Protein AF-A0A336N130-F1 (afdb_monomer_lite)

Foldseek 3Di:
DVPVLVVVLVVLLPDPAQEEAEAEQVLLVPPCPSCCSVLPDDRPNYHYHYDHDPVSVVPDPVVVSNCVSCVVPPDDDDDDDQDPVNLCCCLCPVQPCLNVVVQSVQQVVQQDDDADRDNLLSLLSSLCSVVVNRHDPDHHPLVSLVVLLVVLCVVPNPVLSLLLLLLQLLFPVAAAPVLSLVLCCVPCCVVQPNVCSNVVCVVSCVSCVSQWDDPGGTHGPDVSSSVSSCVVNVVSNVCSVVSQVVVCVVVVDDRPRPD

pLDDT: mean 75.52, std 12.28, range [40.94, 93.56]

InterPro domains:
  IPR052752 NACHT and WD repeat domain-containing protein [PTHR19871] (5-185)

Radius of gyration: 21.59 Å; chains: 1; bounding box: 53×37×59 Å

Secondary structure (DSSP, 8-state):
-HHHHHHHHHHHHH--S-EEEEETTGGGSTTSGGGHHHHH---TTEEEEE---HHHHTT-HHHHHHHHHHGGGT---------HHHHHHHHHHTTGGGGGGSHHHHHHHHH-S-S---HHHHHHHHHHHHTT----S--SHHHHHHHHHHHHHHHH-HHHHHHHHHHHHH-TT-B-HHHHHHHHHHHHHHHH-TTSHHHHHHHHHHHHGGGEEESSSEEES-HHHHHHHHHHHHHHHHHHTHHHHHHHHHHT-------

Sequence (259 aa):
MNSTISSFKDLLMSSKQPICILIDDFHLIYNGDDLLWFTSTFIPYIKYIITIPQTAEENSEILSKIHLTYYDKGFEMLKIECSEDQWSDIILHGVGDICSSGLTVNLLETLGSNTDRTLVKAKIIWWLAWLGVKELTQKTLQTLSFKVLEILENIFGRKMVSFIMSIIHASRSGLSESDIIQLLQYYFGEICGVSNTSSFWGFFSWLISPFLFNEQYINFMDSTIYMAIQEKYGTYVKDAHKQPNKFSNEKGYSLTIQV

Structure (mmCIF, N/CA/C/O backbone):
data_AF-A0A336N130-F1
#
_entry.id   AF-A0A336N130-F1
#
loop_
_atom_site.group_PDB
_atom_site.id
_atom_site.type_symbol
_atom_site.label_atom_id
_atom_site.label_alt_id
_atom_site.label_comp_id
_atom_site.label_asym_id
_atom_site.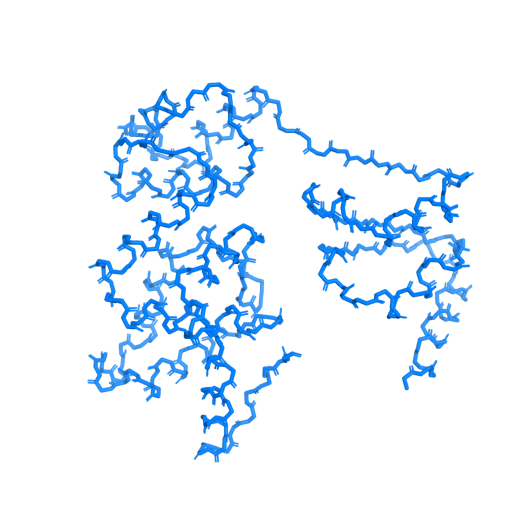label_entity_id
_atom_site.label_seq_id
_atom_site.pdbx_PDB_ins_code
_atom_site.Cartn_x
_atom_site.Cartn_y
_atom_site.Cartn_z
_atom_site.occupancy
_atom_site.B_iso_or_equiv
_atom_site.auth_seq_id
_atom_site.auth_comp_id
_atom_site.auth_asym_id
_atom_site.auth_atom_id
_atom_site.pdbx_PDB_model_num
ATOM 1 N N . MET A 1 1 ? -10.508 -4.000 -29.508 1.00 44.59 1 MET A N 1
ATOM 2 C CA . MET A 1 1 ? -9.273 -3.833 -28.710 1.00 44.59 1 MET A CA 1
ATOM 3 C C . MET A 1 1 ? -7.985 -3.986 -29.528 1.00 44.59 1 MET A C 1
ATOM 5 O O . MET A 1 1 ? -7.032 -3.290 -29.221 1.00 44.59 1 MET A O 1
ATOM 9 N N . ASN A 1 2 ? -7.955 -4.761 -30.622 1.00 47.25 2 ASN A N 1
ATOM 10 C CA . ASN A 1 2 ? -6.720 -4.993 -31.399 1.00 47.25 2 ASN A CA 1
ATOM 11 C C . ASN A 1 2 ? -6.145 -3.785 -32.172 1.00 47.25 2 ASN A C 1
ATOM 13 O O . ASN A 1 2 ? -4.948 -3.771 -32.429 1.00 47.25 2 ASN A O 1
ATOM 17 N N . SER A 1 3 ? -6.947 -2.778 -32.540 1.00 51.41 3 SER A N 1
ATOM 18 C CA . SER A 1 3 ? -6.455 -1.652 -33.357 1.00 51.41 3 SER A CA 1
ATOM 19 C C . SER A 1 3 ? -5.571 -0.674 -32.581 1.00 51.41 3 SER A C 1
ATOM 21 O O . SER A 1 3 ? -4.664 -0.081 -33.150 1.00 51.41 3 SER A O 1
ATOM 23 N N . THR A 1 4 ? -5.816 -0.492 -31.282 1.00 54.59 4 THR A N 1
ATOM 24 C CA . THR A 1 4 ? -5.088 0.493 -30.467 1.00 54.59 4 THR A CA 1
ATOM 25 C C . THR A 1 4 ? -3.692 -0.010 -30.093 1.00 54.59 4 THR A C 1
ATOM 27 O O . THR A 1 4 ? -2.730 0.753 -30.125 1.00 54.59 4 THR A O 1
ATOM 30 N N . ILE A 1 5 ? -3.568 -1.313 -29.810 1.00 58.78 5 ILE A N 1
ATOM 31 C CA . ILE A 1 5 ? -2.291 -1.972 -29.495 1.00 58.78 5 ILE A CA 1
ATOM 32 C C . ILE A 1 5 ? -1.364 -1.978 -30.720 1.00 58.78 5 ILE A C 1
ATOM 34 O O . ILE A 1 5 ? -0.173 -1.694 -30.582 1.00 58.78 5 ILE A O 1
ATOM 38 N N . SER A 1 6 ? -1.896 -2.225 -31.928 1.00 62.38 6 SER A N 1
ATOM 39 C CA . SER A 1 6 ? -1.101 -2.118 -33.160 1.00 62.38 6 SER A CA 1
ATOM 40 C C . SER A 1 6 ? -0.610 -0.688 -33.391 1.00 62.38 6 SER A C 1
ATOM 42 O O . SER A 1 6 ? 0.572 -0.490 -33.649 1.00 62.38 6 SER A O 1
ATOM 44 N N . SER A 1 7 ? -1.467 0.320 -33.185 1.00 69.50 7 SER A N 1
ATOM 45 C CA . SER A 1 7 ? -1.088 1.728 -33.368 1.00 69.50 7 SER A CA 1
ATOM 46 C C . SER A 1 7 ? 0.001 2.201 -32.400 1.00 69.50 7 SER A C 1
ATOM 48 O O . SER A 1 7 ? 0.869 2.974 -32.801 1.00 69.50 7 SER A O 1
ATOM 50 N N . PHE A 1 8 ? -0.008 1.742 -31.144 1.00 76.06 8 PHE A N 1
ATOM 51 C CA . PHE A 1 8 ? 1.040 2.093 -30.181 1.00 76.06 8 PHE A CA 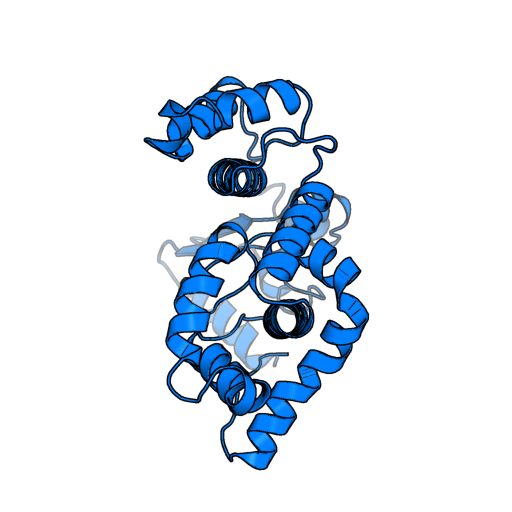1
ATOM 52 C C . PHE A 1 8 ? 2.382 1.443 -30.533 1.00 76.06 8 PHE A C 1
ATOM 54 O O . PHE A 1 8 ? 3.410 2.119 -30.546 1.00 76.06 8 PHE A O 1
ATOM 61 N N . LYS A 1 9 ? 2.373 0.153 -30.895 1.00 73.50 9 LYS A N 1
ATOM 62 C CA . LYS A 1 9 ? 3.576 -0.558 -31.347 1.00 73.50 9 LYS A CA 1
ATOM 63 C C . LYS A 1 9 ? 4.189 0.101 -32.582 1.00 73.50 9 LYS A C 1
ATOM 65 O O . LYS A 1 9 ? 5.399 0.306 -32.616 1.00 73.50 9 LYS A O 1
ATOM 70 N N . ASP A 1 10 ? 3.367 0.467 -33.562 1.00 77.81 10 ASP A N 1
ATOM 71 C CA . ASP A 1 10 ? 3.830 1.133 -34.783 1.00 77.81 10 ASP A CA 1
ATOM 72 C C . ASP A 1 10 ? 4.451 2.502 -34.477 1.00 77.81 10 ASP A C 1
ATOM 74 O O . ASP A 1 10 ? 5.492 2.855 -35.034 1.00 77.81 10 ASP A O 1
ATOM 78 N N . LEU A 1 11 ? 3.873 3.246 -33.528 1.00 81.19 11 LEU A N 1
ATOM 79 C CA . LEU A 1 11 ? 4.414 4.524 -33.070 1.00 81.19 11 LEU A CA 1
ATOM 80 C C . LEU A 1 11 ? 5.783 4.345 -32.402 1.00 81.19 11 LEU A C 1
ATOM 82 O O . LEU A 1 11 ? 6.732 5.042 -32.764 1.00 81.19 11 LEU A O 1
ATOM 86 N N . LEU A 1 12 ? 5.908 3.371 -31.497 1.00 81.56 12 LEU A N 1
ATOM 87 C CA . LEU A 1 12 ? 7.173 3.029 -30.847 1.00 81.56 12 LEU A CA 1
ATOM 88 C C . LEU A 1 12 ? 8.245 2.600 -31.860 1.00 81.56 12 LEU A C 1
ATOM 90 O O . LEU A 1 12 ? 9.372 3.081 -31.792 1.00 81.56 12 LEU A O 1
ATOM 94 N N . MET A 1 13 ? 7.886 1.760 -32.834 1.00 79.38 13 MET A N 1
ATOM 95 C CA . MET A 1 13 ? 8.786 1.305 -33.903 1.00 79.38 13 MET A CA 1
ATOM 96 C C . MET A 1 13 ? 9.199 2.431 -34.862 1.00 79.38 13 MET A C 1
ATOM 98 O O . MET A 1 13 ? 10.289 2.389 -35.431 1.00 79.38 13 MET A O 1
ATOM 102 N N . SER A 1 14 ? 8.337 3.432 -35.062 1.00 83.56 14 SER A N 1
ATOM 103 C CA . SER A 1 14 ? 8.634 4.607 -35.892 1.00 83.56 14 SER A CA 1
ATOM 104 C C . SER A 1 14 ? 9.510 5.645 -35.182 1.00 83.56 14 SER A C 1
ATOM 106 O O . SER A 1 14 ? 10.100 6.512 -35.838 1.00 83.56 14 SER A O 1
ATOM 108 N N . SER A 1 15 ? 9.609 5.561 -33.851 1.00 81.25 15 SER A N 1
ATOM 109 C CA . SER A 1 15 ? 10.423 6.472 -33.059 1.00 81.25 15 SER A CA 1
ATOM 110 C C . SER A 1 15 ? 11.908 6.260 -33.341 1.00 81.25 15 SER A C 1
ATOM 112 O O . SER A 1 15 ? 12.425 5.147 -33.335 1.00 81.25 15 SER A O 1
ATOM 114 N N . LYS A 1 16 ? 12.617 7.370 -33.551 1.00 82.75 16 LYS A N 1
ATOM 115 C CA . LYS A 1 16 ? 14.087 7.408 -33.635 1.00 82.75 16 LYS A CA 1
ATOM 116 C C . LYS A 1 16 ? 14.725 7.930 -32.348 1.00 82.75 16 LYS A C 1
ATOM 118 O O . LYS A 1 16 ? 15.930 8.170 -32.314 1.00 82.75 16 LYS A O 1
ATOM 123 N N . GLN A 1 17 ? 13.914 8.185 -31.325 1.00 87.06 17 GLN A N 1
ATOM 124 C CA . GLN A 1 17 ? 14.369 8.719 -30.050 1.00 87.06 17 GLN A CA 1
ATOM 125 C C . GLN A 1 17 ? 14.567 7.587 -29.038 1.00 87.06 17 GLN A C 1
ATOM 127 O O . GLN A 1 17 ? 13.782 6.639 -29.040 1.00 87.06 17 GLN A O 1
ATOM 132 N N . PRO A 1 18 ? 15.570 7.693 -28.150 1.00 87.62 18 PRO A N 1
ATOM 133 C CA . PRO A 1 18 ? 15.672 6.823 -26.989 1.00 87.62 18 PRO A CA 1
ATOM 134 C C . PRO A 1 18 ? 14.454 6.997 -26.073 1.00 87.62 18 PRO A C 1
ATOM 136 O O . PRO A 1 18 ? 14.189 8.105 -25.612 1.00 87.62 18 PRO A O 1
ATOM 139 N N . ILE A 1 19 ? 13.729 5.914 -25.796 1.00 87.69 19 ILE A N 1
ATOM 140 C CA . ILE A 1 19 ? 12.564 5.895 -24.900 1.00 87.69 19 ILE A CA 1
ATOM 141 C C . ILE A 1 19 ? 12.855 4.933 -23.745 1.00 87.69 19 ILE A C 1
ATOM 143 O O . ILE A 1 19 ? 13.356 3.830 -23.957 1.00 87.69 19 ILE A O 1
ATOM 147 N N . CYS A 1 20 ? 12.524 5.337 -22.520 1.00 87.81 20 CYS A N 1
ATOM 148 C CA . CYS A 1 20 ? 12.496 4.449 -21.361 1.00 87.81 20 CYS A CA 1
ATOM 149 C C . CYS A 1 20 ? 11.041 4.245 -20.935 1.00 87.81 20 CYS A C 1
ATOM 151 O O . CYS A 1 20 ? 10.328 5.225 -20.722 1.00 87.81 20 CYS A O 1
ATOM 153 N N . ILE A 1 21 ? 10.603 2.993 -20.833 1.00 84.75 21 ILE A N 1
ATOM 154 C CA . ILE A 1 21 ? 9.268 2.624 -20.361 1.00 84.75 21 ILE A CA 1
ATOM 155 C C . ILE A 1 21 ? 9.435 1.894 -19.032 1.00 84.75 21 ILE A C 1
ATOM 157 O O . ILE A 1 21 ? 10.042 0.824 -18.984 1.00 84.75 21 ILE A O 1
ATOM 161 N N . LEU A 1 22 ? 8.895 2.486 -17.970 1.00 85.25 22 LEU A N 1
ATOM 162 C CA . LEU A 1 22 ? 8.800 1.875 -16.650 1.00 85.25 22 LEU A CA 1
ATOM 163 C C . LEU A 1 22 ? 7.415 1.241 -16.501 1.00 85.25 22 LEU A C 1
ATOM 165 O O . LEU A 1 22 ? 6.408 1.923 -16.690 1.00 85.25 22 LEU A O 1
ATOM 169 N N . ILE A 1 23 ? 7.376 -0.045 -16.169 1.00 79.69 23 ILE A N 1
ATOM 170 C CA . ILE A 1 23 ? 6.153 -0.759 -15.807 1.00 79.69 23 ILE A CA 1
ATOM 171 C C . ILE A 1 23 ? 6.302 -1.203 -14.359 1.00 79.69 23 ILE A C 1
ATOM 173 O O . ILE A 1 23 ? 7.056 -2.132 -14.064 1.00 79.69 23 ILE A O 1
ATOM 177 N N . ASP A 1 24 ? 5.610 -0.497 -13.475 1.00 77.31 24 ASP A N 1
ATOM 178 C CA . ASP A 1 24 ? 5.600 -0.796 -12.049 1.00 77.31 24 ASP A CA 1
ATOM 179 C C . ASP A 1 24 ? 4.567 -1.892 -11.733 1.00 77.31 24 ASP A C 1
ATOM 181 O O . ASP A 1 24 ? 3.535 -1.980 -12.403 1.00 77.31 24 ASP A O 1
ATOM 185 N N . ASP A 1 25 ? 4.858 -2.751 -10.756 1.00 72.62 25 ASP A N 1
ATOM 186 C CA . ASP A 1 25 ? 4.003 -3.848 -10.288 1.00 72.62 25 ASP A CA 1
ATOM 187 C C . ASP A 1 25 ? 3.447 -4.748 -11.399 1.00 72.62 25 ASP A C 1
ATOM 189 O O . ASP A 1 25 ? 2.281 -5.145 -11.422 1.00 72.62 25 ASP A O 1
ATOM 193 N N . PHE A 1 26 ? 4.325 -5.170 -12.302 1.00 75.06 26 PHE A N 1
ATOM 194 C CA . PHE A 1 26 ? 3.964 -5.912 -13.509 1.00 75.06 26 PHE A CA 1
ATOM 195 C C . PHE A 1 26 ? 3.134 -7.182 -13.255 1.00 75.06 26 PHE A C 1
ATOM 197 O O . PHE A 1 26 ? 2.305 -7.567 -14.075 1.00 75.06 26 PHE A O 1
ATOM 204 N N . HIS A 1 27 ? 3.317 -7.821 -12.098 1.00 70.19 27 HIS A N 1
ATOM 205 C CA . HIS A 1 27 ? 2.543 -8.986 -11.668 1.00 70.19 27 HIS A CA 1
ATOM 206 C C . HIS A 1 27 ? 1.027 -8.742 -11.519 1.00 70.19 27 HIS A C 1
ATOM 208 O O . HIS A 1 27 ? 0.256 -9.699 -11.588 1.00 70.19 27 HIS A O 1
ATOM 214 N N . LEU A 1 28 ? 0.590 -7.493 -11.319 1.00 67.12 28 LEU A N 1
ATOM 215 C CA . LEU A 1 28 ? -0.828 -7.129 -11.218 1.00 67.12 28 LEU A CA 1
ATOM 216 C C . LEU A 1 28 ? -1.512 -7.042 -12.585 1.00 67.12 28 LEU A C 1
ATOM 218 O O . LEU A 1 28 ? -2.743 -7.017 -12.656 1.00 67.12 28 LEU A O 1
ATOM 222 N N . ILE A 1 29 ? -0.738 -7.023 -13.674 1.00 66.94 29 ILE A N 1
ATOM 223 C CA . ILE A 1 29 ? -1.259 -6.987 -15.039 1.00 66.94 29 ILE A CA 1
ATOM 224 C C . ILE A 1 29 ? -1.731 -8.402 -15.401 1.00 66.94 29 ILE A C 1
ATOM 226 O O . ILE A 1 29 ? -1.009 -9.230 -15.958 1.00 66.94 29 ILE A O 1
ATOM 230 N N . TYR A 1 30 ? -2.960 -8.695 -14.978 1.00 50.97 30 TYR A N 1
ATOM 231 C CA . TYR A 1 30 ? -3.598 -10.005 -15.047 1.00 50.97 30 TYR A CA 1
ATOM 232 C C . TYR A 1 30 ? -3.776 -10.489 -16.502 1.00 50.97 30 TYR A C 1
ATOM 234 O O . TYR A 1 30 ? -4.073 -9.707 -17.400 1.00 50.97 30 TYR A O 1
ATOM 242 N N . ASN A 1 31 ? -3.646 -11.802 -16.714 1.00 51.34 31 ASN A N 1
ATOM 243 C CA . ASN A 1 31 ? -3.857 -12.561 -17.962 1.00 51.34 31 ASN A CA 1
ATOM 244 C C . ASN A 1 31 ? -2.843 -12.443 -19.109 1.00 51.34 31 ASN A C 1
ATOM 246 O O . ASN A 1 31 ? -2.958 -13.225 -20.045 1.00 51.34 31 ASN A O 1
ATOM 250 N N . GLY A 1 32 ? -1.835 -11.568 -19.078 1.00 50.59 32 GLY A N 1
ATOM 251 C CA . GLY A 1 32 ? -0.762 -11.558 -20.093 1.00 50.59 32 GLY A CA 1
ATOM 252 C C . GLY A 1 32 ? -1.183 -11.219 -21.539 1.00 50.59 32 GLY A C 1
ATOM 253 O O . GLY A 1 32 ? -0.315 -10.884 -22.346 1.00 50.59 32 GLY A O 1
ATOM 254 N N . ASP A 1 33 ? -2.481 -11.227 -21.854 1.00 52.22 33 ASP A N 1
ATOM 255 C CA . ASP A 1 33 ? -3.048 -10.904 -23.166 1.00 52.22 33 ASP A CA 1
ATOM 256 C C . ASP A 1 33 ? -2.768 -9.443 -23.556 1.00 52.22 33 ASP A C 1
ATOM 258 O O . ASP A 1 33 ? -2.384 -9.164 -24.694 1.00 52.22 33 ASP A O 1
ATOM 262 N N . ASP A 1 34 ? -2.840 -8.516 -22.595 1.00 54.44 34 ASP A N 1
ATOM 263 C CA . ASP A 1 34 ? -2.605 -7.080 -22.817 1.00 54.44 34 ASP A CA 1
ATOM 264 C C . ASP A 1 34 ? -1.122 -6.717 -23.019 1.00 54.44 34 ASP A C 1
ATOM 266 O O . ASP A 1 34 ? -0.798 -5.604 -23.441 1.00 54.44 34 ASP A O 1
ATOM 270 N N . LEU A 1 35 ? -0.201 -7.656 -22.772 1.00 60.03 35 LEU A N 1
ATOM 271 C CA . LEU A 1 35 ? 1.251 -7.449 -22.852 1.00 60.03 35 LEU A CA 1
ATOM 272 C C . LEU A 1 35 ? 1.953 -8.407 -23.823 1.00 60.03 35 LEU A C 1
ATOM 274 O O . LEU A 1 35 ? 3.185 -8.462 -23.882 1.00 60.03 35 LEU A O 1
ATOM 278 N N . LEU A 1 36 ? 1.204 -9.119 -24.669 1.00 60.69 36 LEU A N 1
ATOM 279 C CA . LEU A 1 36 ? 1.794 -9.887 -25.771 1.00 60.69 36 LEU A CA 1
ATOM 280 C C . LEU A 1 36 ? 2.636 -8.997 -26.700 1.00 60.69 36 LEU A C 1
ATOM 282 O O . LEU A 1 36 ? 3.652 -9.431 -27.240 1.00 60.69 36 LEU A O 1
ATOM 286 N N . TRP A 1 37 ? 2.269 -7.722 -26.863 1.00 65.12 37 TRP A N 1
ATOM 287 C CA . TRP A 1 37 ? 3.065 -6.767 -27.641 1.00 65.12 37 TRP A CA 1
ATOM 288 C C . TRP A 1 37 ? 4.438 -6.494 -27.003 1.00 65.12 37 TRP A C 1
ATOM 290 O O . TRP A 1 37 ? 5.422 -6.363 -27.729 1.00 65.12 37 TRP A O 1
ATOM 300 N N . PHE A 1 38 ? 4.509 -6.478 -25.668 1.00 66.56 38 PHE A N 1
ATOM 301 C CA . PHE A 1 38 ? 5.726 -6.262 -24.886 1.00 66.56 38 PHE A CA 1
ATOM 302 C C . PHE A 1 38 ? 6.666 -7.473 -24.953 1.00 66.56 38 PHE A C 1
ATOM 304 O O . PHE A 1 38 ? 7.883 -7.331 -25.018 1.00 66.56 38 PHE A O 1
ATOM 311 N N . THR A 1 39 ? 6.105 -8.683 -24.983 1.00 61.22 39 THR A N 1
ATOM 312 C CA . THR A 1 39 ? 6.863 -9.948 -24.974 1.00 61.22 39 THR A CA 1
ATOM 313 C C . THR A 1 39 ? 7.213 -10.486 -26.365 1.00 61.22 39 THR A C 1
ATOM 315 O O . THR A 1 39 ? 7.933 -11.478 -26.460 1.00 61.22 39 THR A O 1
ATOM 318 N N . SER A 1 40 ? 6.736 -9.861 -27.449 1.00 62.66 40 SER A N 1
ATOM 319 C CA . SER A 1 40 ? 6.858 -10.414 -28.810 1.00 62.66 40 SER A CA 1
ATOM 320 C C . SER A 1 40 ? 7.937 -9.781 -29.685 1.00 62.66 40 SER A C 1
ATOM 322 O O . SER A 1 40 ? 8.307 -10.368 -30.704 1.00 62.66 40 SER A O 1
ATOM 324 N N . THR A 1 41 ? 8.437 -8.577 -29.389 1.00 64.94 41 THR A N 1
ATOM 325 C CA . THR A 1 41 ? 9.428 -7.925 -30.265 1.00 64.94 41 THR A CA 1
ATOM 326 C C . THR A 1 41 ? 10.290 -6.917 -29.512 1.00 64.94 41 THR A C 1
ATOM 328 O O . THR A 1 41 ? 9.781 -5.978 -28.914 1.00 64.94 41 THR A O 1
ATOM 331 N N . PHE A 1 42 ? 11.610 -7.068 -29.623 1.00 68.31 42 PHE A N 1
ATOM 332 C CA . PHE A 1 42 ? 12.562 -6.046 -29.191 1.00 68.31 42 PHE A CA 1
ATOM 333 C C . PHE A 1 42 ? 12.485 -4.832 -30.126 1.00 68.31 42 PHE A C 1
ATOM 335 O O . PHE A 1 42 ? 12.627 -4.992 -31.340 1.00 68.31 42 PHE A O 1
ATOM 342 N N . ILE A 1 43 ? 12.293 -3.637 -29.567 1.00 77.19 43 ILE A N 1
ATOM 343 C CA . ILE A 1 43 ? 12.215 -2.382 -30.324 1.00 77.19 43 ILE A CA 1
ATOM 344 C C . ILE A 1 43 ? 13.533 -1.616 -30.139 1.00 77.19 43 ILE A C 1
ATOM 346 O O . ILE A 1 43 ? 13.868 -1.267 -29.003 1.00 77.19 43 ILE A O 1
ATOM 350 N N . PRO A 1 44 ? 14.296 -1.345 -31.216 1.00 70.69 44 PRO A N 1
ATOM 351 C CA . PRO A 1 44 ? 15.502 -0.527 -31.131 1.00 70.69 44 PRO A CA 1
ATOM 352 C C . PRO A 1 44 ? 15.196 0.836 -30.497 1.00 70.69 44 PRO A C 1
ATOM 354 O O . PRO A 1 44 ? 14.156 1.421 -30.775 1.00 70.69 44 PRO A O 1
ATOM 357 N N . TYR A 1 45 ? 16.111 1.345 -29.667 1.00 79.12 45 TYR A N 1
ATOM 358 C CA . TYR A 1 45 ? 15.984 2.614 -28.927 1.00 79.12 45 TYR A CA 1
ATOM 359 C C . TYR A 1 45 ? 15.005 2.624 -27.746 1.00 79.12 45 TYR A C 1
ATOM 361 O O . TYR A 1 45 ? 14.909 3.647 -27.074 1.00 79.12 45 TYR A O 1
ATOM 369 N N . ILE A 1 46 ? 14.351 1.507 -27.419 1.00 84.00 46 ILE A N 1
ATOM 370 C CA . ILE A 1 46 ? 13.491 1.421 -26.233 1.00 84.00 46 ILE A CA 1
ATOM 371 C C . ILE A 1 46 ? 14.154 0.573 -25.154 1.00 84.00 46 ILE A C 1
ATOM 373 O O . ILE A 1 46 ? 14.600 -0.545 -25.408 1.00 84.00 46 ILE A O 1
ATOM 377 N N . LYS A 1 47 ? 14.205 1.111 -23.935 1.00 84.50 47 LYS A N 1
ATOM 378 C CA . LYS A 1 47 ? 14.566 0.377 -22.722 1.00 84.50 47 LYS A CA 1
ATOM 379 C C . LYS A 1 47 ? 13.323 0.162 -21.878 1.00 84.50 47 LYS A C 1
ATOM 381 O O . LYS A 1 47 ? 12.544 1.091 -21.681 1.00 84.50 47 LYS A O 1
ATOM 386 N N . TYR A 1 48 ? 13.171 -1.050 -21.367 1.00 80.88 48 TYR A N 1
ATOM 387 C CA . TYR A 1 48 ? 12.082 -1.410 -20.475 1.00 80.88 48 TYR A CA 1
ATOM 388 C C . TYR A 1 48 ? 12.641 -1.660 -19.081 1.00 80.88 48 TYR A C 1
ATOM 390 O O . TYR A 1 48 ? 13.611 -2.401 -18.933 1.00 80.88 48 TYR A O 1
ATOM 398 N N . ILE A 1 49 ? 12.032 -1.039 -18.077 1.00 85.19 49 ILE A N 1
ATOM 399 C CA . ILE A 1 49 ? 12.282 -1.320 -16.666 1.00 85.19 49 ILE A CA 1
ATOM 400 C C . ILE A 1 49 ? 10.980 -1.881 -16.115 1.00 85.19 49 ILE A C 1
ATOM 402 O O . ILE A 1 49 ? 9.928 -1.266 -16.268 1.00 85.19 49 ILE A O 1
ATOM 406 N N . ILE A 1 50 ? 11.052 -3.062 -15.517 1.00 81.50 50 ILE A N 1
ATOM 407 C CA . ILE A 1 50 ? 9.894 -3.750 -14.955 1.00 81.50 50 ILE A CA 1
ATOM 408 C C . ILE A 1 50 ? 10.161 -3.970 -13.475 1.00 81.50 50 ILE A C 1
ATOM 410 O O . ILE A 1 50 ? 11.247 -4.437 -13.124 1.00 81.50 50 ILE A O 1
ATOM 414 N N . THR A 1 51 ? 9.184 -3.681 -12.623 1.00 80.62 51 THR A N 1
ATOM 415 C CA . THR A 1 51 ? 9.240 -4.064 -11.211 1.00 80.62 51 THR A CA 1
ATOM 416 C C . THR A 1 51 ? 8.251 -5.196 -10.940 1.00 80.62 51 THR A C 1
ATOM 418 O O . THR A 1 51 ? 7.163 -5.284 -11.519 1.00 80.62 51 THR A O 1
ATOM 421 N N . ILE A 1 52 ? 8.670 -6.115 -10.079 1.00 76.19 52 ILE A N 1
ATOM 422 C CA . ILE A 1 52 ? 7.874 -7.241 -9.603 1.00 76.19 52 ILE A CA 1
ATOM 423 C C . ILE A 1 52 ? 8.209 -7.476 -8.130 1.00 76.19 52 ILE A C 1
ATOM 425 O O . ILE A 1 52 ? 9.373 -7.343 -7.741 1.00 76.19 52 ILE A O 1
ATOM 429 N N . PRO A 1 53 ? 7.234 -7.859 -7.296 1.00 71.81 53 PRO A N 1
ATOM 430 C CA . PRO A 1 53 ? 7.533 -8.352 -5.969 1.00 71.81 53 PRO A CA 1
ATOM 431 C C . PRO A 1 53 ? 8.145 -9.748 -6.071 1.00 71.81 53 PRO A C 1
ATOM 433 O O . PRO A 1 53 ? 7.744 -10.567 -6.901 1.00 71.81 53 PRO A O 1
ATOM 436 N N . GLN A 1 54 ? 9.077 -10.040 -5.166 1.00 69.19 54 GLN A N 1
ATOM 437 C CA . GLN A 1 54 ? 9.776 -11.326 -5.101 1.00 69.19 54 GLN A CA 1
ATOM 438 C C . GLN A 1 54 ? 8.806 -12.520 -4.999 1.00 69.19 54 GLN A C 1
ATOM 440 O O . GLN A 1 54 ? 9.036 -13.568 -5.586 1.00 69.19 54 GLN A O 1
ATOM 445 N N . THR A 1 55 ? 7.670 -12.351 -4.318 1.00 65.50 55 THR A N 1
ATOM 446 C CA . THR A 1 55 ? 6.631 -13.387 -4.178 1.00 65.50 55 THR A CA 1
ATOM 447 C C . THR A 1 55 ? 5.906 -13.720 -5.486 1.00 65.50 55 THR A C 1
ATOM 449 O O . THR A 1 55 ? 5.388 -14.827 -5.642 1.00 65.50 55 THR A O 1
ATOM 452 N N . ALA A 1 56 ? 5.856 -12.781 -6.434 1.00 64.19 56 ALA A N 1
ATOM 453 C CA . ALA A 1 56 ? 5.270 -13.004 -7.753 1.00 64.19 56 ALA A CA 1
ATOM 454 C C . ALA A 1 56 ? 6.275 -13.586 -8.755 1.00 64.19 56 ALA A C 1
ATOM 456 O O . ALA A 1 56 ? 5.858 -14.146 -9.769 1.00 64.19 56 ALA A O 1
ATOM 457 N N . GLU A 1 57 ? 7.577 -13.481 -8.474 1.00 64.19 57 GLU A N 1
ATOM 458 C CA . GLU A 1 57 ? 8.634 -14.065 -9.300 1.00 64.19 57 GLU A CA 1
ATOM 459 C C . GLU A 1 57 ? 8.476 -15.586 -9.411 1.00 64.19 57 GLU A C 1
ATOM 461 O O . GLU A 1 57 ? 8.473 -16.139 -10.509 1.00 64.19 57 GLU A O 1
ATOM 466 N N . GLU A 1 58 ? 8.236 -16.244 -8.275 1.00 59.72 58 GLU A N 1
ATOM 467 C CA . GLU A 1 58 ? 8.154 -17.705 -8.162 1.00 59.72 58 GLU A CA 1
ATOM 468 C C . GLU A 1 58 ? 6.952 -18.321 -8.902 1.00 59.72 58 GLU A C 1
ATOM 470 O O . GLU A 1 58 ? 6.960 -19.514 -9.198 1.00 59.72 58 GLU A O 1
ATOM 475 N N . ASN A 1 59 ? 5.931 -17.521 -9.234 1.00 56.88 59 ASN A N 1
ATOM 476 C CA . ASN A 1 59 ? 4.653 -18.004 -9.772 1.00 56.88 59 ASN A CA 1
ATOM 477 C C . ASN A 1 59 ? 4.273 -17.418 -11.145 1.00 56.88 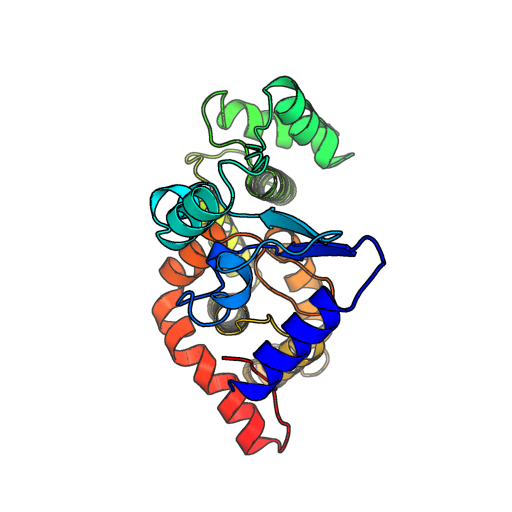59 ASN A C 1
ATOM 479 O O . ASN A 1 59 ? 3.169 -17.673 -11.632 1.00 56.88 59 ASN A O 1
ATOM 483 N N . SER A 1 60 ? 5.139 -16.627 -11.789 1.00 64.75 60 SER A N 1
ATOM 484 C CA . SER A 1 60 ? 4.772 -15.908 -13.017 1.00 64.75 60 SER A CA 1
ATOM 485 C C . SER A 1 60 ? 5.278 -16.585 -14.294 1.00 64.75 60 SER A C 1
ATOM 487 O O . SER A 1 60 ? 6.435 -16.446 -14.693 1.00 64.75 60 SER A O 1
ATOM 489 N N . GLU A 1 61 ? 4.359 -17.223 -15.025 1.00 68.25 61 GLU A N 1
ATOM 490 C CA . GLU A 1 61 ? 4.594 -17.715 -16.394 1.00 68.25 61 GLU A CA 1
ATOM 491 C C . GLU A 1 61 ? 5.023 -16.579 -17.350 1.00 68.25 61 GLU A C 1
ATOM 493 O O . GLU A 1 61 ? 5.767 -16.790 -18.311 1.00 68.25 61 GLU A O 1
ATOM 498 N N . ILE A 1 62 ? 4.583 -15.346 -17.078 1.00 65.69 62 ILE A N 1
ATOM 499 C CA . ILE A 1 62 ? 4.893 -14.172 -17.898 1.00 65.69 62 ILE A CA 1
ATOM 500 C C . ILE A 1 62 ? 6.361 -13.764 -17.730 1.00 65.69 62 ILE A C 1
ATOM 502 O O . ILE A 1 62 ? 7.002 -13.403 -18.715 1.00 65.69 62 ILE A O 1
ATOM 506 N N . LEU A 1 63 ? 6.930 -13.883 -16.526 1.00 70.62 63 LEU A N 1
ATOM 507 C CA . LEU A 1 63 ? 8.357 -13.626 -16.314 1.00 70.62 63 LEU A CA 1
ATOM 508 C C . LEU A 1 63 ? 9.228 -14.647 -17.028 1.00 70.62 63 LEU A C 1
ATOM 510 O O . LEU A 1 63 ? 10.213 -14.262 -17.654 1.00 70.62 63 LEU A O 1
ATOM 514 N N . SER A 1 64 ? 8.829 -15.921 -17.025 1.00 71.94 64 SER A N 1
ATOM 515 C CA . SER A 1 64 ? 9.507 -16.938 -17.833 1.00 71.94 64 SER A CA 1
ATOM 516 C C . SER A 1 64 ? 9.470 -16.582 -19.324 1.00 71.94 64 SER A C 1
ATOM 518 O O . SER A 1 64 ? 10.488 -16.700 -20.003 1.00 71.94 64 SER A O 1
ATOM 520 N N . LYS A 1 65 ? 8.337 -16.078 -19.838 1.00 70.44 65 LYS A N 1
ATOM 521 C CA . LYS A 1 65 ? 8.218 -15.609 -21.232 1.00 70.44 65 LYS A CA 1
ATOM 522 C C . LYS A 1 65 ? 9.088 -14.383 -21.520 1.00 70.44 65 LYS A C 1
ATOM 524 O O . LYS A 1 65 ? 9.762 -14.364 -22.544 1.00 70.44 65 LYS A O 1
ATOM 529 N N . ILE A 1 66 ? 9.119 -13.386 -20.633 1.00 71.56 66 ILE A N 1
ATOM 530 C CA . ILE A 1 66 ? 9.996 -12.208 -20.771 1.00 71.56 66 ILE A CA 1
ATOM 531 C C . ILE A 1 66 ? 11.456 -12.644 -20.795 1.00 71.56 66 ILE A C 1
ATOM 533 O O . ILE A 1 66 ? 12.196 -12.256 -21.697 1.00 71.56 66 ILE A O 1
ATOM 537 N N . HIS A 1 67 ? 11.851 -13.480 -19.836 1.00 72.69 67 HIS A N 1
ATOM 538 C CA . HIS A 1 67 ? 13.201 -14.003 -19.755 1.00 72.69 67 HIS A CA 1
ATOM 539 C C . HIS A 1 67 ? 13.564 -14.715 -21.061 1.00 72.69 67 HIS A C 1
ATOM 541 O O . HIS A 1 67 ? 14.531 -14.328 -21.699 1.00 72.69 67 HIS A O 1
ATOM 547 N N . LEU A 1 68 ? 12.744 -15.653 -21.547 1.00 71.12 68 LEU A N 1
ATOM 548 C CA . LEU A 1 68 ? 12.982 -16.342 -22.824 1.00 71.12 68 LEU A CA 1
ATOM 549 C C . LEU A 1 68 ? 13.095 -15.391 -24.029 1.00 71.12 68 LEU A C 1
ATOM 551 O O . LEU A 1 68 ? 13.945 -15.604 -24.890 1.00 71.12 68 LEU A O 1
ATOM 555 N N . THR A 1 69 ? 12.278 -14.338 -24.103 1.00 68.12 69 THR A N 1
ATOM 556 C CA . THR A 1 69 ? 12.321 -13.374 -25.217 1.00 68.12 69 THR A CA 1
ATOM 557 C C . THR A 1 69 ? 13.574 -12.488 -25.191 1.00 68.12 69 THR A C 1
ATOM 559 O O . THR A 1 69 ? 14.084 -12.108 -26.253 1.00 68.12 69 THR A O 1
ATOM 562 N N . TYR A 1 70 ? 14.052 -12.115 -24.001 1.00 66.94 70 TYR A N 1
ATOM 563 C CA . TYR A 1 70 ? 15.071 -11.075 -23.826 1.00 66.94 70 TYR A CA 1
ATOM 564 C C . TYR A 1 70 ? 16.420 -11.580 -23.282 1.00 66.94 70 TYR A C 1
ATOM 566 O O . TYR A 1 70 ? 17.363 -10.790 -23.240 1.00 66.94 70 TYR A O 1
ATOM 574 N N . TYR A 1 71 ? 16.550 -12.868 -22.937 1.00 65.94 71 TYR A N 1
ATOM 575 C CA . TYR A 1 71 ? 17.752 -13.470 -22.334 1.00 65.94 71 TYR A CA 1
ATOM 576 C C . TYR A 1 71 ? 19.034 -13.149 -23.112 1.00 65.94 71 TYR A C 1
ATOM 578 O O . TYR A 1 71 ? 19.959 -12.547 -22.574 1.00 65.94 71 TYR A O 1
ATOM 586 N N . ASP A 1 72 ? 19.045 -13.426 -24.418 1.00 63.00 72 ASP A N 1
ATOM 587 C CA . ASP A 1 72 ? 20.218 -13.211 -25.279 1.00 63.00 72 ASP A CA 1
ATOM 588 C C . ASP A 1 72 ? 20.444 -11.733 -25.663 1.00 63.00 72 ASP A C 1
ATOM 590 O O . ASP A 1 72 ? 21.353 -11.411 -26.429 1.00 63.00 72 ASP A O 1
ATOM 594 N N . LYS A 1 73 ? 19.605 -10.808 -25.172 1.00 66.19 73 LYS A N 1
ATOM 595 C CA . LYS A 1 73 ? 19.601 -9.382 -25.553 1.00 66.19 73 LYS A CA 1
ATOM 596 C C . LYS A 1 73 ? 20.016 -8.442 -24.420 1.00 66.19 73 LYS A C 1
ATOM 598 O O . LYS A 1 73 ? 19.803 -7.236 -24.534 1.00 66.19 73 LYS A O 1
ATOM 603 N N . GLY A 1 74 ? 20.620 -8.979 -23.359 1.00 66.00 74 GLY A N 1
ATOM 604 C CA . GLY A 1 74 ? 21.086 -8.194 -22.213 1.00 66.00 74 GLY A CA 1
ATOM 605 C C . GLY A 1 74 ? 19.983 -7.886 -21.202 1.00 66.00 74 GLY A C 1
ATOM 606 O O . GLY A 1 74 ? 19.944 -6.789 -20.653 1.00 66.00 74 GLY A O 1
ATOM 607 N N . PHE A 1 75 ? 19.061 -8.828 -20.985 1.00 71.56 75 PHE A N 1
ATOM 608 C CA . PHE A 1 75 ? 18.133 -8.753 -19.861 1.00 71.56 75 PHE A CA 1
ATOM 609 C C . PHE A 1 75 ? 18.910 -8.889 -18.546 1.00 71.56 75 PHE A C 1
ATOM 611 O O . PHE A 1 75 ? 19.504 -9.931 -18.276 1.00 71.56 75 PHE A O 1
ATOM 618 N N . GLU A 1 76 ? 18.897 -7.837 -17.732 1.00 74.25 76 GLU A N 1
ATOM 619 C CA . GLU A 1 76 ? 19.500 -7.834 -16.401 1.00 74.25 76 GLU A CA 1
ATOM 620 C C . GLU A 1 76 ? 18.396 -7.839 -15.348 1.00 74.25 76 GLU A C 1
ATOM 622 O O . GLU A 1 76 ? 17.575 -6.923 -15.275 1.00 74.25 76 GLU A O 1
ATOM 627 N N . MET A 1 77 ? 18.381 -8.882 -14.523 1.00 74.19 77 MET A N 1
ATOM 628 C CA . MET A 1 77 ? 17.524 -8.939 -13.349 1.00 74.19 77 MET A CA 1
ATOM 629 C C . MET A 1 77 ? 18.289 -8.370 -12.158 1.00 74.19 77 MET A C 1
ATOM 631 O O . MET A 1 77 ? 19.322 -8.905 -11.756 1.00 74.19 77 MET A O 1
ATOM 635 N N . LEU A 1 78 ? 17.770 -7.286 -11.587 1.00 75.69 78 LEU A N 1
ATOM 636 C CA . LEU A 1 78 ? 18.314 -6.682 -10.378 1.00 75.69 78 LEU A CA 1
ATOM 637 C C . LEU A 1 78 ? 17.426 -7.052 -9.198 1.00 75.69 78 LEU A C 1
ATOM 639 O O . LEU A 1 78 ? 16.310 -6.552 -9.065 1.00 75.69 78 LEU A O 1
ATOM 643 N N . LYS A 1 79 ? 17.942 -7.914 -8.322 1.00 73.50 79 LYS A N 1
ATOM 644 C CA . LYS A 1 79 ? 17.307 -8.170 -7.036 1.00 73.50 79 LYS A CA 1
ATOM 645 C C . LYS A 1 79 ? 17.696 -7.055 -6.071 1.00 73.50 79 LYS A C 1
ATOM 647 O O . LYS A 1 79 ? 18.868 -6.897 -5.736 1.00 73.50 79 LYS A O 1
ATOM 652 N N . ILE A 1 80 ? 16.716 -6.262 -5.651 1.00 73.50 80 ILE A N 1
ATOM 653 C CA . ILE A 1 80 ? 16.932 -5.199 -4.670 1.00 73.50 80 ILE A CA 1
ATOM 654 C C . ILE A 1 80 ? 16.882 -5.834 -3.280 1.00 73.50 80 ILE A C 1
ATOM 656 O O . ILE A 1 80 ? 15.808 -6.096 -2.745 1.00 73.50 80 ILE A O 1
ATOM 660 N N . GLU A 1 81 ? 18.053 -6.099 -2.705 1.00 73.50 81 GLU A N 1
ATOM 661 C CA . GLU A 1 81 ? 18.191 -6.558 -1.321 1.00 73.50 81 GLU A CA 1
ATOM 662 C C . GLU A 1 81 ? 18.681 -5.416 -0.427 1.00 73.50 81 GLU A C 1
ATOM 664 O O . GLU A 1 81 ? 19.528 -4.614 -0.818 1.00 73.50 81 GLU A O 1
ATOM 669 N N . CYS A 1 82 ? 18.144 -5.346 0.790 1.00 74.19 82 CYS A N 1
ATOM 670 C CA . CYS A 1 82 ? 18.567 -4.381 1.797 1.00 74.19 82 CYS A CA 1
ATOM 671 C C . CYS A 1 82 ? 19.640 -5.016 2.696 1.00 74.19 82 CYS A C 1
ATOM 673 O O . CYS A 1 82 ? 19.358 -5.987 3.411 1.00 74.19 82 CYS A O 1
ATOM 675 N N . SER A 1 83 ? 20.870 -4.487 2.654 1.00 79.69 83 SER A N 1
ATOM 676 C CA . SER A 1 83 ? 21.968 -4.978 3.500 1.00 79.69 83 SER A CA 1
ATOM 677 C C . SER A 1 83 ? 21.690 -4.747 4.993 1.00 79.69 83 SER A C 1
ATOM 679 O O . SER A 1 83 ? 20.795 -3.987 5.353 1.00 79.69 83 SER A O 1
ATOM 681 N N . GLU A 1 84 ? 22.444 -5.398 5.888 1.00 78.31 84 GLU A N 1
ATOM 682 C CA . GLU A 1 84 ? 22.314 -5.157 7.339 1.00 78.31 84 GLU A CA 1
ATOM 683 C C . GLU A 1 84 ? 22.573 -3.705 7.716 1.00 78.31 84 GLU A C 1
ATOM 685 O O . GLU A 1 84 ? 21.808 -3.132 8.493 1.00 78.31 84 GLU A O 1
ATOM 690 N N . ASP A 1 85 ? 23.600 -3.107 7.120 1.00 80.44 85 ASP A N 1
ATOM 691 C CA . ASP A 1 85 ? 23.967 -1.718 7.372 1.00 80.44 85 ASP A CA 1
ATOM 692 C C . ASP A 1 85 ? 22.888 -0.773 6.839 1.00 80.44 85 ASP A C 1
ATOM 694 O O . ASP A 1 85 ? 22.393 0.072 7.578 1.00 80.44 85 ASP A O 1
ATOM 698 N N . GLN A 1 86 ? 22.424 -0.983 5.600 1.00 81.62 86 GLN A N 1
ATOM 699 C CA . GLN A 1 86 ? 21.336 -0.1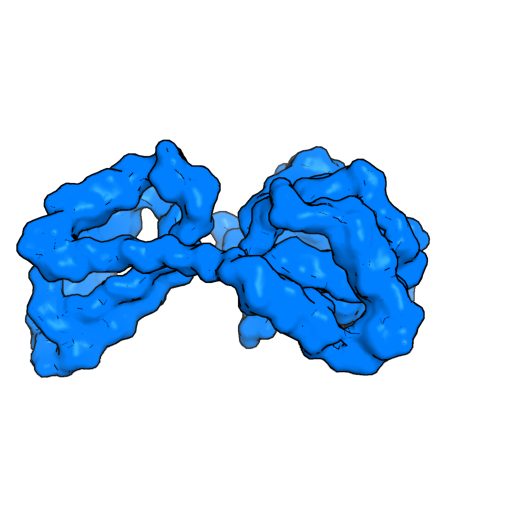90 5.019 1.00 81.62 86 GLN A CA 1
ATOM 700 C C . GLN A 1 86 ? 20.047 -0.326 5.828 1.00 81.62 86 GLN A C 1
ATOM 702 O O . GLN A 1 86 ? 19.351 0.659 6.048 1.00 81.62 86 GLN A O 1
ATOM 707 N N . TRP A 1 87 ? 19.722 -1.535 6.282 1.00 79.25 87 TRP A N 1
ATOM 708 C CA . TRP A 1 87 ? 18.542 -1.788 7.099 1.00 79.25 87 TRP A CA 1
ATOM 709 C C . TRP A 1 87 ? 18.639 -1.093 8.455 1.00 79.25 87 TRP A C 1
ATOM 711 O O . TRP A 1 87 ? 17.684 -0.449 8.886 1.00 79.25 87 TRP A O 1
ATOM 721 N N . SER A 1 88 ? 19.795 -1.189 9.108 1.00 76.31 88 SER A N 1
ATOM 722 C CA . SER A 1 88 ? 20.059 -0.511 10.377 1.00 76.31 88 SER A CA 1
ATOM 723 C C . SER A 1 88 ? 19.961 1.002 10.209 1.00 76.31 88 SER A C 1
ATOM 725 O O . SER A 1 88 ? 19.271 1.656 10.988 1.00 76.31 88 SER A O 1
ATOM 727 N N . ASP A 1 89 ? 20.550 1.545 9.144 1.00 78.38 89 ASP A N 1
ATOM 728 C CA . ASP A 1 89 ? 20.490 2.968 8.817 1.00 78.38 89 ASP A CA 1
ATOM 729 C C . ASP A 1 89 ? 19.060 3.433 8.560 1.00 78.38 89 ASP A C 1
ATOM 731 O O . ASP A 1 89 ? 18.636 4.440 9.131 1.00 78.38 89 ASP A O 1
ATOM 735 N N . ILE A 1 90 ? 18.308 2.681 7.749 1.00 79.50 90 ILE A N 1
ATOM 736 C CA . ILE A 1 90 ? 16.896 2.932 7.473 1.00 79.50 90 ILE A CA 1
ATOM 737 C C . ILE A 1 90 ? 16.148 3.000 8.797 1.00 79.50 90 ILE A C 1
ATOM 739 O O . ILE A 1 90 ? 15.527 4.022 9.075 1.00 79.50 90 ILE A O 1
ATOM 743 N N . ILE A 1 91 ? 16.225 1.973 9.648 1.00 74.12 91 ILE A N 1
ATOM 744 C CA . ILE A 1 91 ? 15.399 1.949 10.856 1.00 74.12 91 ILE A CA 1
ATOM 745 C C . ILE A 1 91 ? 15.807 3.024 11.870 1.00 74.12 91 ILE A C 1
ATOM 747 O O . ILE A 1 91 ? 14.922 3.638 12.469 1.00 74.12 91 ILE A O 1
ATOM 751 N N . LEU A 1 92 ? 17.106 3.268 12.054 1.00 71.50 92 LEU A N 1
ATOM 752 C CA . LEU A 1 92 ? 17.610 4.234 13.034 1.00 71.50 92 LEU A CA 1
ATOM 753 C C . LEU A 1 92 ? 17.346 5.686 12.623 1.00 71.50 92 LEU A C 1
ATOM 755 O O . LEU A 1 92 ? 17.069 6.513 13.490 1.00 71.50 92 LEU A O 1
ATOM 759 N N . HIS A 1 93 ? 17.382 5.999 11.327 1.00 71.69 93 HIS A N 1
ATOM 760 C CA . HIS A 1 93 ? 17.289 7.382 10.845 1.00 71.69 93 HIS A CA 1
ATOM 761 C C . HIS A 1 93 ? 15.972 7.704 10.129 1.00 71.69 93 HIS A C 1
ATOM 763 O O . HIS A 1 93 ? 15.655 8.875 9.927 1.00 71.69 93 HIS A O 1
ATOM 769 N N . GLY A 1 94 ? 15.173 6.698 9.775 1.00 64.75 94 GLY A N 1
ATOM 770 C CA . GLY A 1 94 ? 13.979 6.865 8.947 1.00 64.75 94 GLY A CA 1
ATOM 771 C C . GLY A 1 94 ? 12.821 7.629 9.594 1.00 64.75 94 GLY A C 1
ATOM 772 O O . GLY A 1 94 ? 11.907 8.041 8.885 1.00 64.75 94 GLY A O 1
ATOM 773 N N . VAL A 1 95 ? 12.851 7.855 10.913 1.00 62.94 95 VAL A N 1
ATOM 774 C CA . VAL A 1 95 ? 11.746 8.487 11.671 1.00 62.94 95 VAL A CA 1
ATOM 775 C C . VAL A 1 95 ? 12.121 9.820 12.322 1.00 62.94 95 VAL A C 1
ATOM 777 O O . VAL A 1 95 ? 11.319 10.385 13.068 1.00 62.94 95 VAL A O 1
ATOM 780 N N . GLY A 1 96 ? 13.333 10.331 12.084 1.00 62.12 96 GLY A N 1
ATOM 781 C CA . GLY A 1 96 ? 13.821 11.535 12.763 1.00 62.12 96 GLY A CA 1
ATOM 782 C C . GLY A 1 96 ? 13.732 11.416 14.294 1.00 62.12 96 GLY A C 1
ATOM 783 O O . GLY A 1 96 ? 14.123 10.399 14.871 1.00 62.12 96 GLY A O 1
ATOM 784 N N . ASP A 1 97 ? 13.174 12.434 14.955 1.00 56.69 97 ASP A N 1
ATOM 785 C CA . ASP A 1 97 ? 13.133 12.567 16.422 1.00 56.69 97 ASP A CA 1
ATOM 786 C C . ASP A 1 97 ? 12.420 11.419 17.165 1.00 56.69 97 ASP A C 1
ATOM 788 O O . ASP A 1 97 ? 12.646 11.234 18.359 1.00 56.69 97 ASP A O 1
ATOM 792 N N . ILE A 1 98 ? 11.603 10.586 16.512 1.00 53.28 98 ILE A N 1
ATOM 793 C CA . ILE A 1 98 ? 10.938 9.449 17.183 1.00 53.28 98 ILE A CA 1
ATOM 794 C C . ILE A 1 98 ? 11.957 8.385 17.621 1.00 53.28 98 ILE A C 1
ATOM 796 O O . ILE A 1 98 ? 11.798 7.782 18.686 1.00 53.28 98 ILE A O 1
ATOM 800 N N . CYS A 1 99 ? 13.062 8.224 16.887 1.00 50.09 99 CYS A N 1
ATOM 801 C CA . CYS A 1 99 ? 14.164 7.349 17.292 1.00 50.09 99 CYS A CA 1
ATOM 802 C C . CYS A 1 99 ? 14.897 7.858 18.545 1.00 50.09 99 CYS A C 1
ATOM 804 O O . CYS A 1 99 ? 15.425 7.049 19.307 1.00 50.09 99 CYS A O 1
ATOM 806 N N . SER A 1 100 ? 14.848 9.167 18.830 1.00 51.06 100 SER A N 1
ATOM 807 C CA . SER A 1 100 ? 15.439 9.746 20.048 1.00 51.06 100 SER A CA 1
ATOM 808 C C . SER A 1 100 ? 14.691 9.362 21.336 1.00 51.06 100 SER A C 1
ATOM 810 O O . SER A 1 100 ? 15.239 9.487 22.428 1.00 51.06 100 SER A O 1
ATOM 812 N N . SER A 1 101 ? 13.465 8.830 21.221 1.00 56.44 101 SER A N 1
ATOM 813 C CA . SER A 1 101 ? 12.656 8.376 22.362 1.00 56.44 101 SER A CA 1
ATOM 814 C C . SER A 1 101 ? 13.000 6.964 22.868 1.00 56.44 101 SER A C 1
ATOM 816 O O . SER A 1 101 ? 12.423 6.514 23.858 1.00 56.44 101 SER A O 1
ATOM 818 N N . GLY A 1 102 ? 13.896 6.232 22.190 1.00 61.16 102 GLY A N 1
ATOM 819 C CA . GLY A 1 102 ? 14.283 4.855 22.541 1.00 61.16 102 GLY A CA 1
ATOM 820 C C . GLY A 1 102 ? 13.227 3.777 22.241 1.00 61.16 102 GLY A C 1
ATOM 821 O O . GLY A 1 102 ? 13.539 2.590 22.270 1.00 61.16 102 GLY A O 1
ATOM 822 N N . LEU A 1 103 ? 11.992 4.155 21.889 1.00 62.44 103 LEU A N 1
ATOM 823 C CA . LEU A 1 103 ? 10.906 3.210 21.584 1.00 62.44 103 LEU A CA 1
ATOM 824 C C . LEU A 1 103 ? 11.167 2.401 20.305 1.00 62.44 103 LEU A C 1
ATOM 826 O O . LEU A 1 103 ? 10.933 1.193 20.282 1.00 62.44 103 LEU A O 1
ATOM 830 N N . THR A 1 104 ? 11.707 3.038 19.262 1.00 63.34 104 THR A N 1
ATOM 831 C CA . THR A 1 104 ? 12.075 2.358 18.008 1.00 63.34 104 THR A CA 1
ATOM 832 C C . THR A 1 104 ? 13.209 1.352 18.221 1.00 63.34 104 THR A C 1
ATOM 834 O O . THR A 1 104 ? 13.209 0.291 17.603 1.00 63.34 104 THR A O 1
ATOM 837 N N . VAL A 1 105 ? 14.141 1.648 19.136 1.00 63.81 105 VAL A N 1
ATOM 838 C CA . VAL A 1 105 ? 15.273 0.769 19.473 1.00 63.81 105 VAL A CA 1
ATOM 839 C C . VAL A 1 105 ? 14.787 -0.499 20.186 1.00 63.81 105 VAL A C 1
ATOM 841 O O . VAL A 1 105 ? 15.181 -1.596 19.806 1.00 63.81 105 VAL A O 1
ATOM 844 N N . ASN A 1 106 ? 13.840 -0.387 21.122 1.00 68.75 106 ASN A N 1
ATOM 845 C CA . ASN A 1 106 ? 13.256 -1.559 21.792 1.00 68.75 106 ASN A CA 1
ATOM 846 C C . ASN A 1 106 ? 12.474 -2.468 20.820 1.00 68.75 106 ASN A C 1
ATOM 848 O O . ASN A 1 106 ? 12.537 -3.699 20.892 1.00 68.75 106 ASN A O 1
ATOM 852 N N . LEU A 1 107 ? 11.747 -1.874 19.868 1.00 68.62 107 LEU A N 1
ATOM 853 C CA . LEU A 1 107 ? 11.061 -2.635 18.819 1.00 68.62 107 LEU A CA 1
ATOM 854 C C . LEU A 1 107 ? 12.051 -3.322 17.865 1.00 68.62 107 LEU A C 1
ATOM 856 O O . LEU A 1 107 ? 11.813 -4.441 17.421 1.00 68.62 107 LEU A O 1
ATOM 860 N N . LEU A 1 108 ? 13.187 -2.687 17.583 1.00 63.53 108 LEU A N 1
ATOM 861 C CA . LEU A 1 108 ? 14.278 -3.270 16.804 1.00 63.53 108 LEU A CA 1
ATOM 862 C C . LEU A 1 108 ? 14.932 -4.468 17.497 1.00 63.53 108 LEU A C 1
ATOM 864 O O . LEU A 1 108 ? 15.099 -5.521 16.878 1.00 63.53 108 LEU A O 1
ATOM 868 N N . GLU A 1 109 ? 15.262 -4.328 18.781 1.00 66.88 109 GLU A N 1
ATOM 869 C CA . GLU A 1 109 ? 15.818 -5.418 19.589 1.00 66.88 109 GLU A CA 1
ATOM 870 C C . GLU A 1 109 ? 14.858 -6.610 19.632 1.00 66.88 109 GLU A C 1
ATOM 872 O O . GLU A 1 109 ? 15.272 -7.761 19.473 1.00 66.88 109 GLU A O 1
ATOM 877 N N . THR A 1 110 ? 13.554 -6.342 19.749 1.00 64.69 110 THR A N 1
ATOM 878 C CA . THR A 1 110 ? 12.541 -7.403 19.714 1.00 64.69 110 THR A CA 1
ATOM 879 C C . THR A 1 110 ? 12.395 -8.040 18.333 1.00 64.69 110 THR A C 1
ATOM 881 O O . THR A 1 110 ? 12.108 -9.235 18.271 1.00 64.69 110 THR A O 1
ATOM 884 N N . LEU A 1 111 ? 12.660 -7.338 17.223 1.00 63.19 111 LEU A N 1
ATOM 885 C CA . LEU A 1 111 ? 12.603 -7.886 15.858 1.00 63.19 111 LEU A CA 1
ATOM 886 C C . LEU A 1 111 ? 13.789 -8.808 15.513 1.00 63.19 111 LEU A C 1
ATOM 888 O O . LEU A 1 111 ? 13.579 -9.829 14.852 1.00 63.19 111 LEU A O 1
ATOM 892 N N . GLY A 1 112 ? 14.986 -8.575 16.050 1.00 58.72 112 GLY A N 1
ATOM 893 C CA . GLY A 1 112 ? 16.172 -9.413 15.802 1.00 58.72 112 GLY A CA 1
ATOM 894 C C . GLY A 1 112 ? 16.669 -9.409 14.342 1.00 58.72 112 GLY A C 1
ATOM 895 O O . GLY A 1 112 ? 16.063 -8.814 13.454 1.00 58.72 112 GLY A O 1
ATOM 896 N N . SER A 1 113 ? 17.784 -10.100 14.074 1.00 58.53 113 SER A N 1
ATOM 897 C CA . SER A 1 113 ? 18.528 -10.044 12.797 1.00 58.53 113 SER A CA 1
ATOM 898 C C . SER A 1 113 ? 17.881 -10.770 11.603 1.00 58.53 113 SER A C 1
ATOM 900 O O . SER A 1 113 ? 18.276 -10.540 10.462 1.00 58.53 113 SER A O 1
ATOM 902 N N . ASN A 1 114 ? 16.871 -11.614 11.831 1.00 50.00 114 ASN A N 1
ATOM 903 C CA . ASN A 1 114 ? 16.490 -12.701 10.913 1.00 50.00 114 ASN A CA 1
ATOM 904 C C . ASN A 1 114 ? 15.160 -12.503 10.160 1.00 50.00 114 ASN A C 1
ATOM 906 O O . ASN A 1 114 ? 14.456 -13.472 9.889 1.00 50.00 114 ASN A O 1
ATOM 910 N N . THR A 1 115 ? 14.747 -11.269 9.870 1.00 58.31 115 THR A N 1
ATOM 911 C CA . THR A 1 115 ? 13.402 -11.034 9.315 1.00 58.31 115 THR A CA 1
ATOM 912 C C . THR A 1 115 ? 13.428 -10.348 7.958 1.00 58.31 115 THR A C 1
ATOM 914 O O . THR A 1 115 ? 14.307 -9.526 7.734 1.00 58.31 115 THR A O 1
ATOM 917 N N . ASP A 1 116 ? 12.451 -10.655 7.093 1.00 70.06 116 ASP A N 1
ATOM 918 C CA . ASP A 1 116 ? 12.267 -10.024 5.776 1.00 70.06 116 ASP A CA 1
ATOM 919 C C . ASP A 1 116 ? 12.387 -8.501 5.882 1.00 70.06 116 ASP A C 1
ATOM 921 O O . ASP A 1 116 ? 11.586 -7.858 6.576 1.00 70.06 116 ASP A O 1
ATOM 925 N N . ARG A 1 117 ? 13.420 -7.948 5.240 1.00 76.44 117 ARG A N 1
ATOM 926 C CA . ARG A 1 117 ? 13.826 -6.540 5.325 1.00 76.44 117 ARG A CA 1
ATOM 927 C C . ARG A 1 117 ? 13.234 -5.775 4.155 1.00 76.44 117 ARG A C 1
ATOM 929 O O . ARG A 1 117 ? 13.862 -5.640 3.110 1.00 76.44 117 ARG A O 1
ATOM 936 N N . THR A 1 118 ? 12.005 -5.296 4.322 1.00 78.69 118 THR A N 1
ATOM 937 C CA . THR A 1 118 ? 11.329 -4.478 3.308 1.00 78.69 118 THR A CA 1
ATOM 938 C C . THR A 1 118 ? 11.075 -3.069 3.825 1.00 78.69 118 THR A C 1
ATOM 940 O O . THR A 1 118 ? 10.792 -2.861 5.008 1.00 78.69 118 THR A O 1
ATOM 943 N N . LEU A 1 119 ? 11.144 -2.079 2.931 1.00 79.81 119 LEU A N 1
ATOM 944 C CA . LEU A 1 119 ? 10.867 -0.679 3.274 1.00 79.81 119 LEU A CA 1
ATOM 945 C C . LEU A 1 119 ? 9.442 -0.490 3.808 1.00 79.81 119 LEU A C 1
ATOM 947 O O . LEU A 1 119 ? 9.224 0.294 4.729 1.00 79.81 119 LEU A O 1
ATOM 951 N N . VAL A 1 120 ? 8.478 -1.242 3.272 1.00 81.88 120 VAL A N 1
ATOM 952 C CA . VAL A 1 120 ? 7.094 -1.252 3.762 1.00 81.88 120 VAL A CA 1
ATOM 953 C C . VAL A 1 120 ? 7.063 -1.691 5.221 1.00 81.88 120 VAL A C 1
ATOM 955 O O . VAL A 1 120 ? 6.495 -1.005 6.068 1.00 81.88 120 VAL A O 1
ATOM 958 N N . LYS A 1 121 ? 7.746 -2.786 5.559 1.00 82.44 121 LYS A N 1
ATOM 959 C CA . LYS A 1 121 ? 7.819 -3.258 6.940 1.00 82.44 121 LYS A CA 1
ATOM 960 C C . LYS A 1 121 ? 8.493 -2.243 7.864 1.00 82.44 121 LYS A C 1
ATOM 962 O O . LYS A 1 121 ? 7.986 -2.024 8.961 1.00 82.44 121 LYS A O 1
ATOM 967 N N . ALA A 1 122 ? 9.576 -1.599 7.422 1.00 81.44 122 ALA A N 1
ATOM 968 C CA . ALA A 1 122 ? 10.229 -0.523 8.172 1.00 81.44 122 ALA A CA 1
ATOM 969 C C . ALA A 1 122 ? 9.242 0.605 8.516 1.00 81.44 122 ALA A C 1
ATOM 971 O O . ALA A 1 122 ? 9.093 0.951 9.689 1.00 81.44 122 ALA A O 1
ATOM 972 N N . LYS A 1 123 ? 8.482 1.091 7.522 1.00 84.50 123 LYS A N 1
ATOM 973 C CA . LYS A 1 123 ? 7.444 2.117 7.719 1.00 84.50 123 LYS A CA 1
ATOM 974 C C . LYS A 1 123 ? 6.393 1.702 8.748 1.00 84.50 123 LYS A C 1
ATOM 976 O O . LYS A 1 123 ? 6.020 2.505 9.600 1.00 84.50 123 LYS A O 1
ATOM 981 N N . ILE A 1 124 ? 5.936 0.451 8.701 1.00 86.94 124 ILE A N 1
ATOM 982 C CA . ILE A 1 124 ? 4.947 -0.065 9.658 1.00 86.94 124 ILE A CA 1
ATOM 983 C C . ILE A 1 124 ? 5.527 -0.141 11.072 1.00 86.94 124 ILE A C 1
ATOM 985 O O . ILE A 1 124 ? 4.851 0.234 12.026 1.00 86.94 124 ILE A O 1
ATOM 989 N N . ILE A 1 125 ? 6.773 -0.594 11.227 1.00 82.81 125 ILE A N 1
ATOM 990 C CA . ILE A 1 125 ? 7.437 -0.674 12.535 1.00 82.81 125 ILE A CA 1
ATOM 991 C C . ILE A 1 125 ? 7.567 0.716 13.157 1.00 82.81 125 ILE A C 1
ATOM 993 O O . ILE A 1 125 ? 7.211 0.899 14.320 1.00 82.81 125 ILE A O 1
ATOM 997 N N . TRP A 1 126 ? 8.026 1.703 12.386 1.00 80.38 126 TRP A N 1
ATOM 998 C CA . TRP A 1 126 ? 8.129 3.087 12.850 1.00 80.38 126 TRP A CA 1
ATOM 999 C C . TRP A 1 126 ? 6.793 3.651 13.292 1.00 80.38 126 TRP A C 1
ATOM 1001 O O . TRP A 1 126 ? 6.701 4.324 14.315 1.00 80.38 126 TRP A O 1
ATOM 1011 N N . TRP A 1 127 ? 5.748 3.343 12.536 1.00 83.94 127 TRP A N 1
ATOM 1012 C CA . TRP A 1 127 ? 4.408 3.775 12.868 1.00 83.94 127 TRP A CA 1
ATOM 1013 C C . TRP A 1 127 ? 3.878 3.114 14.144 1.00 83.94 127 TRP A C 1
ATOM 1015 O O . TRP A 1 127 ? 3.316 3.795 14.998 1.00 83.94 127 TRP A O 1
ATOM 1025 N N . LEU A 1 128 ? 4.112 1.812 14.329 1.00 85.00 128 LEU A N 1
ATOM 1026 C CA . LEU A 1 128 ? 3.770 1.114 15.571 1.00 85.00 128 LEU A CA 1
ATOM 1027 C C . LEU A 1 128 ? 4.535 1.695 16.771 1.00 85.00 128 LEU A C 1
ATOM 1029 O O . LEU A 1 128 ? 3.938 1.885 17.831 1.00 85.00 128 LEU A O 1
ATOM 1033 N N . ALA A 1 129 ? 5.814 2.041 16.595 1.00 79.81 129 ALA A N 1
ATOM 1034 C CA . ALA A 1 129 ? 6.611 2.739 17.606 1.00 79.81 129 ALA A CA 1
ATOM 1035 C C . ALA A 1 129 ? 5.995 4.095 17.967 1.00 79.81 129 ALA A C 1
ATOM 1037 O O . ALA A 1 129 ? 5.814 4.412 19.143 1.00 79.81 129 ALA A O 1
ATOM 1038 N N . TRP A 1 130 ? 5.625 4.868 16.945 1.00 79.12 130 TRP A N 1
ATOM 1039 C CA . TRP A 1 130 ? 4.995 6.173 17.096 1.00 79.12 130 TRP A CA 1
ATOM 1040 C C . TRP A 1 130 ? 3.634 6.089 17.811 1.00 79.12 130 TRP A C 1
ATOM 1042 O O . TRP A 1 130 ? 3.317 6.936 18.643 1.00 79.12 130 TRP A O 1
ATOM 1052 N N . LEU A 1 131 ? 2.875 5.015 17.585 1.00 81.12 131 LEU A N 1
ATOM 1053 C CA . LEU A 1 131 ? 1.638 4.708 18.310 1.00 81.12 131 LEU A CA 1
ATOM 1054 C C . LEU A 1 131 ? 1.845 4.157 19.730 1.00 81.12 131 LEU A C 1
ATOM 1056 O O . LEU A 1 131 ? 0.873 3.822 20.410 1.00 81.12 131 LEU A O 1
ATOM 1060 N N . GLY A 1 132 ? 3.090 4.053 20.195 1.00 78.88 132 GLY A N 1
ATOM 1061 C CA . GLY A 1 132 ? 3.416 3.620 21.550 1.00 78.88 132 GLY A CA 1
ATOM 1062 C C . GLY A 1 132 ? 3.381 2.107 21.761 1.00 78.88 132 GLY A C 1
ATOM 1063 O O . GLY A 1 132 ? 3.352 1.658 22.910 1.00 78.88 132 GLY A O 1
ATOM 1064 N N . VAL A 1 133 ? 3.401 1.304 20.691 1.00 83.31 133 VAL A N 1
ATOM 1065 C CA . VAL A 1 133 ? 3.627 -0.143 20.805 1.00 83.31 133 VAL A CA 1
ATOM 1066 C C . VAL A 1 133 ? 5.066 -0.363 21.263 1.00 83.31 133 VAL A C 1
ATOM 1068 O O . VAL A 1 133 ? 5.996 0.156 20.660 1.00 83.31 133 VAL A O 1
ATOM 1071 N N . LYS A 1 134 ? 5.254 -1.106 22.357 1.00 77.12 134 LYS A N 1
ATOM 1072 C CA . LYS A 1 134 ? 6.578 -1.280 22.983 1.00 77.12 134 LYS A CA 1
ATOM 1073 C C . LYS A 1 134 ? 7.245 -2.609 22.656 1.00 77.12 134 LYS A C 1
ATOM 1075 O O . LYS A 1 134 ? 8.465 -2.696 22.698 1.00 77.12 134 LYS A O 1
ATOM 1080 N N . GLU A 1 135 ? 6.453 -3.628 22.340 1.00 76.81 135 GLU A N 1
ATOM 1081 C CA . GLU A 1 135 ? 6.933 -4.986 22.099 1.00 76.81 135 GLU A CA 1
ATOM 1082 C C . GLU A 1 135 ? 6.157 -5.634 20.953 1.00 76.81 135 GLU A C 1
ATOM 1084 O O . GLU A 1 135 ? 4.943 -5.445 20.818 1.00 76.81 135 GLU A O 1
ATOM 1089 N N . LEU A 1 136 ? 6.864 -6.426 20.143 1.00 75.94 136 LEU A N 1
ATOM 1090 C CA . LEU A 1 136 ? 6.294 -7.216 19.055 1.00 75.94 136 LEU A CA 1
ATOM 1091 C C . LEU A 1 136 ? 6.522 -8.698 19.330 1.00 75.94 136 LEU A C 1
ATOM 1093 O O . LEU A 1 136 ? 7.645 -9.193 19.286 1.00 75.94 136 LEU A O 1
ATOM 1097 N N . THR A 1 137 ? 5.436 -9.424 19.582 1.00 73.00 137 THR A N 1
ATOM 1098 C CA . THR A 1 137 ? 5.469 -10.883 19.756 1.00 73.00 137 THR A CA 1
ATOM 1099 C C . THR A 1 137 ? 5.609 -11.625 18.425 1.00 73.00 137 THR A C 1
ATOM 1101 O O . THR A 1 137 ? 6.102 -12.750 18.392 1.00 73.00 137 THR A O 1
ATOM 1104 N N . GLN A 1 138 ? 5.196 -11.000 17.319 1.00 73.56 138 GLN A N 1
ATOM 1105 C CA . GLN A 1 138 ? 5.231 -11.551 15.964 1.00 73.56 138 GLN A CA 1
ATOM 1106 C C . GLN A 1 138 ? 5.851 -10.542 14.991 1.00 73.56 138 GLN A C 1
ATOM 1108 O O . GLN A 1 138 ? 5.738 -9.333 15.183 1.00 73.56 138 GLN A O 1
ATOM 1113 N N . LYS A 1 139 ? 6.548 -11.048 13.965 1.00 77.56 139 LYS A N 1
ATOM 1114 C CA . LYS A 1 139 ? 7.530 -10.266 13.188 1.00 77.56 139 LYS A CA 1
ATOM 1115 C C . LYS A 1 139 ? 7.306 -10.271 11.675 1.00 77.56 139 LYS A C 1
ATOM 1117 O O . LYS A 1 139 ? 8.112 -9.700 10.934 1.00 77.56 139 LYS A O 1
ATOM 1122 N N . THR A 1 140 ? 6.265 -10.949 11.198 1.00 82.31 140 THR A N 1
ATOM 1123 C CA . THR A 1 140 ? 5.956 -10.997 9.762 1.00 82.31 140 THR A CA 1
ATOM 1124 C C . THR A 1 140 ? 5.164 -9.760 9.365 1.00 82.31 140 THR A C 1
ATOM 1126 O O . THR A 1 140 ? 4.363 -9.255 10.151 1.00 82.31 140 THR A O 1
ATOM 1129 N N . LEU A 1 141 ? 5.346 -9.280 8.136 1.00 82.12 141 LEU A N 1
ATOM 1130 C CA . LEU A 1 141 ? 4.619 -8.116 7.628 1.00 82.12 141 LEU A CA 1
ATOM 1131 C C . LEU A 1 141 ? 3.092 -8.282 7.747 1.00 82.12 141 LEU A C 1
ATOM 1133 O O . LEU A 1 141 ? 2.401 -7.348 8.143 1.00 82.12 141 LEU A O 1
ATOM 1137 N N . GLN A 1 142 ? 2.573 -9.488 7.507 1.00 85.06 142 GLN A N 1
ATOM 1138 C CA . GLN A 1 142 ? 1.153 -9.816 7.666 1.00 85.06 142 GLN A CA 1
ATOM 1139 C C . GLN A 1 142 ? 0.666 -9.659 9.118 1.00 85.06 142 GLN A C 1
ATOM 1141 O O . GLN A 1 142 ? -0.332 -8.986 9.369 1.00 85.06 142 GLN A O 1
ATOM 1146 N N . THR A 1 143 ? 1.385 -10.222 10.097 1.00 86.44 143 THR A N 1
ATOM 1147 C CA . THR A 1 143 ? 1.009 -10.111 11.524 1.00 86.44 143 THR A CA 1
ATOM 1148 C C . THR A 1 143 ? 1.073 -8.671 12.031 1.00 86.44 143 THR A C 1
ATOM 1150 O O . THR A 1 143 ? 0.156 -8.212 12.713 1.00 86.44 143 THR A O 1
ATOM 1153 N N . LEU A 1 144 ? 2.103 -7.922 11.623 1.00 87.75 144 LEU A N 1
ATOM 1154 C CA . LEU A 1 144 ? 2.203 -6.487 11.892 1.00 87.75 144 LEU A CA 1
ATOM 1155 C C . LEU A 1 144 ? 1.038 -5.726 11.254 1.00 87.75 144 LEU A C 1
ATOM 1157 O O . LEU A 1 144 ? 0.452 -4.854 11.896 1.00 87.75 144 LEU A O 1
ATOM 1161 N N . SER A 1 145 ? 0.640 -6.110 10.038 1.00 89.00 145 SER A N 1
ATOM 1162 C CA . SER A 1 145 ? -0.499 -5.504 9.352 1.00 89.00 145 SER A CA 1
ATOM 1163 C C . SER A 1 145 ? -1.807 -5.718 10.111 1.00 89.00 145 SER A C 1
ATOM 1165 O O . SER A 1 145 ? -2.572 -4.777 10.310 1.00 89.00 145 SER A O 1
ATOM 1167 N N . PHE A 1 146 ? -2.049 -6.919 10.643 1.00 90.62 146 PHE A N 1
ATOM 1168 C CA . PHE A 1 146 ? -3.216 -7.161 11.495 1.00 90.62 146 PHE A CA 1
ATOM 1169 C C . PHE A 1 146 ? -3.208 -6.335 12.775 1.00 90.62 146 PHE A C 1
ATOM 1171 O O . PHE A 1 146 ? -4.270 -5.848 13.182 1.00 90.62 146 PHE A O 1
ATOM 1178 N N . LYS A 1 147 ? -2.032 -6.152 13.387 1.00 90.06 147 LYS A N 1
ATOM 1179 C CA . LYS A 1 147 ? -1.899 -5.344 14.599 1.00 90.06 147 LYS A CA 1
ATOM 1180 C C . LYS A 1 147 ? -2.254 -3.882 14.344 1.00 90.06 147 LYS A C 1
ATOM 1182 O O . LYS A 1 147 ? -2.972 -3.277 15.134 1.00 90.06 147 LYS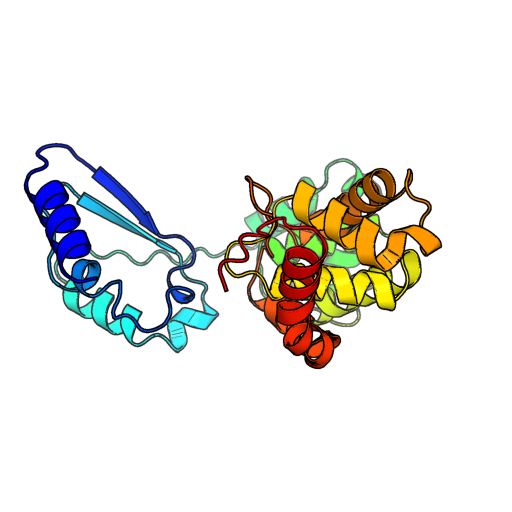 A O 1
ATOM 1187 N N . VAL A 1 148 ? -1.809 -3.339 13.215 1.00 89.38 148 VAL A N 1
ATOM 1188 C CA . VAL A 1 148 ? -2.171 -1.992 12.756 1.00 89.38 148 VAL A CA 1
ATOM 1189 C C . VAL A 1 148 ? -3.682 -1.864 12.593 1.00 89.38 148 VAL A C 1
ATOM 1191 O O . VAL A 1 148 ? -4.287 -0.947 13.147 1.00 89.38 148 VAL A O 1
ATOM 1194 N N . LEU A 1 149 ? -4.306 -2.816 11.891 1.00 91.88 149 LEU A N 1
ATOM 1195 C CA . LEU A 1 149 ? -5.754 -2.826 11.693 1.00 91.88 149 LEU A CA 1
ATOM 1196 C C . LEU A 1 149 ? -6.506 -2.880 13.030 1.00 91.88 149 LEU A C 1
ATOM 1198 O O . LEU A 1 149 ? -7.503 -2.192 13.185 1.00 91.88 149 LEU A O 1
ATOM 1202 N N . GLU A 1 150 ? -6.041 -3.666 14.003 1.00 92.38 150 GLU A N 1
ATOM 1203 C CA . GLU A 1 150 ? -6.620 -3.709 15.356 1.00 92.38 150 GLU A CA 1
ATOM 1204 C C . GLU A 1 150 ? -6.540 -2.346 16.066 1.00 92.38 150 GLU A C 1
ATOM 1206 O O . GLU A 1 150 ? -7.526 -1.894 16.647 1.00 92.38 150 GLU A O 1
ATOM 1211 N N . ILE A 1 151 ? -5.398 -1.653 15.990 1.00 91.00 151 ILE A N 1
ATOM 1212 C CA . ILE A 1 151 ? -5.251 -0.320 16.595 1.00 91.00 151 ILE A CA 1
ATOM 1213 C C . ILE A 1 151 ? -6.206 0.682 15.935 1.00 91.00 151 ILE A C 1
ATOM 1215 O O . ILE A 1 151 ? -6.900 1.416 16.638 1.00 91.00 151 ILE A O 1
ATOM 1219 N N . LEU A 1 152 ? -6.299 0.680 14.602 1.00 91.19 152 LEU A N 1
ATOM 1220 C CA . LEU A 1 152 ? -7.239 1.539 13.879 1.00 91.19 152 LEU A CA 1
ATOM 1221 C C . LEU A 1 152 ? -8.690 1.247 14.281 1.00 91.19 152 LEU A C 1
ATOM 1223 O O . LEU A 1 152 ? -9.469 2.177 14.479 1.00 91.19 152 LEU A O 1
ATOM 1227 N N . GLU A 1 153 ? -9.062 -0.027 14.439 1.00 93.56 153 GLU A N 1
ATOM 1228 C CA . GLU A 1 153 ? -10.401 -0.431 14.889 1.00 93.56 153 GLU A CA 1
ATOM 1229 C C . GLU A 1 153 ? -10.713 0.060 16.303 1.00 93.56 153 GLU A C 1
ATOM 1231 O O . GLU A 1 153 ? -11.850 0.454 16.562 1.00 93.56 153 GLU A O 1
ATOM 1236 N N . ASN A 1 154 ? -9.718 0.081 17.190 1.00 92.31 154 ASN A N 1
ATOM 1237 C CA . ASN A 1 154 ? -9.871 0.601 18.547 1.00 92.31 154 ASN A CA 1
ATOM 1238 C C . ASN A 1 154 ? -10.043 2.128 18.574 1.00 92.31 154 ASN A C 1
ATOM 1240 O O . ASN A 1 154 ? -10.770 2.637 19.423 1.00 92.31 154 ASN A O 1
ATOM 1244 N N . ILE A 1 155 ? -9.408 2.855 17.648 1.00 89.00 155 ILE A N 1
ATOM 1245 C CA . ILE A 1 155 ? -9.485 4.324 17.567 1.00 89.00 155 ILE A CA 1
ATOM 1246 C C . ILE A 1 155 ? -10.774 4.781 16.869 1.00 89.00 155 ILE A C 1
ATOM 1248 O O . ILE A 1 155 ? -11.460 5.679 17.351 1.00 89.00 155 ILE A O 1
ATOM 1252 N N . PHE A 1 156 ? -11.105 4.174 15.727 1.00 88.12 156 PHE A N 1
ATOM 1253 C CA . PHE A 1 156 ? -12.150 4.658 14.816 1.00 88.12 156 PHE A CA 1
ATOM 1254 C C . PHE A 1 156 ? -13.408 3.792 14.774 1.00 88.12 156 PHE A C 1
ATOM 1256 O O . PHE A 1 156 ? -14.407 4.160 14.156 1.00 88.12 156 PHE A O 1
ATOM 1263 N N . GLY A 1 157 ? -13.373 2.628 15.415 1.00 89.38 157 GLY A N 1
ATOM 1264 C CA . GLY A 1 157 ? -14.448 1.654 15.369 1.00 89.38 157 GLY A CA 1
ATOM 1265 C C . GLY A 1 157 ? -14.375 0.751 14.138 1.00 89.38 157 GLY A C 1
ATOM 1266 O O . GLY A 1 157 ? -14.174 1.171 12.995 1.00 89.38 157 GLY A O 1
ATOM 1267 N N . ARG A 1 158 ? -14.632 -0.538 14.371 1.00 92.00 158 ARG A N 1
ATOM 1268 C CA . ARG A 1 158 ? -14.527 -1.595 13.356 1.00 92.00 158 ARG A CA 1
ATOM 1269 C C . ARG A 1 158 ? -15.340 -1.344 12.091 1.00 92.00 158 ARG A C 1
ATOM 1271 O O . ARG A 1 158 ? -14.867 -1.626 10.993 1.00 92.00 158 ARG A O 1
ATOM 1278 N N . LYS A 1 159 ? -16.560 -0.822 12.227 1.00 89.06 159 LYS A N 1
ATOM 1279 C CA . LYS A 1 159 ? -17.464 -0.588 11.090 1.00 89.06 159 LYS A CA 1
ATOM 1280 C C . LYS A 1 159 ? -16.874 0.408 10.086 1.00 89.06 159 LYS A C 1
ATOM 1282 O O . LYS A 1 159 ? -17.008 0.210 8.886 1.00 89.06 159 LYS A O 1
ATOM 1287 N N . MET A 1 160 ? -16.214 1.452 10.579 1.00 88.69 160 MET A N 1
ATOM 1288 C CA . MET A 1 160 ? -15.677 2.518 9.740 1.00 88.69 160 MET A CA 1
ATOM 1289 C C . MET A 1 160 ? -14.355 2.103 9.094 1.00 88.69 160 MET A C 1
ATOM 1291 O O . MET A 1 160 ? -14.187 2.255 7.887 1.00 88.69 160 MET A O 1
ATOM 1295 N N . VAL A 1 161 ? -13.468 1.471 9.872 1.00 92.38 161 VAL A N 1
ATOM 1296 C CA . VAL A 1 161 ? -12.207 0.912 9.360 1.00 92.38 161 VAL A CA 1
ATOM 1297 C C . VAL A 1 161 ? -12.478 -0.130 8.279 1.00 92.38 161 VAL A C 1
ATOM 1299 O O . VAL A 1 161 ? -11.963 -0.005 7.174 1.00 92.38 161 VAL A O 1
ATOM 1302 N N . SER A 1 162 ? -13.326 -1.126 8.560 1.00 92.88 162 SER A N 1
ATOM 1303 C CA . SER A 1 162 ? -13.646 -2.177 7.583 1.00 92.88 162 SER A CA 1
ATOM 1304 C C . SER A 1 162 ? -14.258 -1.613 6.303 1.00 92.88 162 SER A C 1
ATOM 1306 O O . SER A 1 162 ? -13.900 -2.078 5.226 1.00 92.88 162 SER A O 1
ATOM 1308 N N . PHE A 1 163 ? -15.112 -0.588 6.391 1.00 91.50 163 PHE A N 1
ATOM 1309 C CA . PHE A 1 163 ? -15.649 0.096 5.216 1.00 91.50 163 PHE A CA 1
ATOM 1310 C C . PHE A 1 163 ? -14.538 0.724 4.366 1.00 91.50 163 PHE A C 1
ATOM 1312 O O . PHE A 1 163 ? -14.415 0.372 3.197 1.00 91.50 163 PHE A O 1
ATOM 1319 N N . ILE A 1 164 ? -13.703 1.591 4.953 1.00 91.50 164 ILE A N 1
ATOM 1320 C CA . ILE A 1 164 ? -12.648 2.320 4.227 1.00 91.50 164 ILE A CA 1
ATOM 1321 C C . ILE A 1 164 ? -11.650 1.349 3.595 1.00 91.50 164 ILE A C 1
ATOM 1323 O O . ILE A 1 164 ? -11.353 1.446 2.406 1.00 91.50 164 ILE A O 1
ATOM 1327 N N . MET A 1 165 ? -11.179 0.374 4.377 1.00 93.00 165 MET A N 1
ATOM 1328 C CA . MET A 1 165 ? -10.233 -0.636 3.901 1.00 93.00 165 MET A CA 1
ATOM 1329 C C . MET A 1 165 ? -10.815 -1.423 2.729 1.00 93.00 165 MET A C 1
ATOM 1331 O O . MET A 1 165 ? -10.124 -1.664 1.744 1.00 93.00 165 MET A O 1
ATOM 1335 N N . SER A 1 166 ? -12.099 -1.780 2.811 1.00 91.06 166 SER A N 1
ATOM 1336 C CA . SER A 1 166 ? -12.761 -2.571 1.776 1.00 91.06 166 SER A CA 1
ATOM 1337 C C . SER A 1 166 ? -13.009 -1.781 0.495 1.00 91.06 166 SER A C 1
ATOM 1339 O O . SER A 1 166 ? -12.831 -2.346 -0.577 1.00 91.06 166 SER A O 1
ATOM 1341 N N . ILE A 1 167 ? -13.390 -0.497 0.567 1.00 90.00 167 ILE A N 1
ATOM 1342 C CA . ILE A 1 167 ? -13.608 0.316 -0.644 1.00 90.00 167 ILE A CA 1
ATOM 1343 C C . ILE A 1 167 ? -12.298 0.628 -1.372 1.00 90.00 167 ILE A C 1
ATOM 1345 O O . ILE A 1 167 ? -12.277 0.581 -2.598 1.00 90.00 167 ILE A O 1
ATOM 1349 N N . ILE A 1 168 ? -11.205 0.882 -0.639 1.00 89.75 168 ILE A N 1
ATOM 1350 C CA . ILE A 1 168 ? -9.880 1.091 -1.239 1.00 89.75 168 ILE A CA 1
ATOM 1351 C C . ILE A 1 168 ? -9.412 -0.220 -1.877 1.00 89.75 168 ILE A C 1
ATOM 1353 O O . ILE A 1 168 ? -9.039 -0.229 -3.042 1.00 89.75 168 ILE A O 1
ATOM 1357 N N . HIS A 1 169 ? -9.533 -1.343 -1.161 1.00 87.69 169 HIS A N 1
ATOM 1358 C CA . HIS A 1 169 ? -9.147 -2.665 -1.665 1.00 87.69 169 HIS A CA 1
ATOM 1359 C C . HIS A 1 169 ? -9.945 -3.076 -2.910 1.00 87.69 169 HIS A C 1
ATOM 1361 O O . HIS A 1 169 ? -9.417 -3.691 -3.835 1.00 87.69 169 HIS A O 1
ATOM 1367 N N . ALA A 1 170 ? -11.241 -2.767 -2.926 1.00 83.88 170 ALA A N 1
ATOM 1368 C CA . ALA A 1 170 ? -12.138 -3.064 -4.032 1.00 83.88 170 ALA A CA 1
ATOM 1369 C C . ALA A 1 170 ? -11.867 -2.220 -5.289 1.00 83.88 170 ALA A C 1
ATOM 1371 O O . ALA A 1 170 ? -12.392 -2.571 -6.348 1.00 83.88 170 ALA A O 1
ATOM 1372 N N . SER A 1 171 ? -11.094 -1.133 -5.185 1.00 82.00 171 SER A N 1
ATOM 1373 C CA . SER A 1 171 ? -10.745 -0.273 -6.314 1.00 82.00 171 SER A CA 1
ATOM 1374 C C . SER A 1 171 ? -9.391 -0.661 -6.902 1.00 82.00 171 SER A C 1
ATOM 1376 O O . SER A 1 171 ? -8.365 -0.498 -6.245 1.00 82.00 171 SER A O 1
ATOM 1378 N N . ARG A 1 172 ? -9.357 -1.132 -8.158 1.00 72.06 172 ARG A N 1
ATOM 1379 C CA . ARG A 1 172 ? -8.090 -1.532 -8.800 1.00 72.06 172 ARG A CA 1
ATOM 1380 C C . ARG A 1 172 ? -7.128 -0.360 -8.951 1.00 72.06 172 ARG A C 1
ATOM 1382 O O . ARG A 1 172 ? -5.948 -0.489 -8.647 1.00 72.06 172 ARG A O 1
ATOM 1389 N N . SER A 1 173 ? -7.651 0.782 -9.384 1.00 75.50 173 SER A N 1
ATOM 1390 C CA . SER A 1 173 ? -6.857 1.986 -9.654 1.00 75.50 173 SER A CA 1
ATOM 1391 C C . SER A 1 173 ? -6.758 2.924 -8.447 1.00 75.50 173 SER A C 1
ATOM 1393 O O . SER A 1 173 ? -6.295 4.051 -8.586 1.00 75.50 173 SER A O 1
ATOM 1395 N N . GLY A 1 174 ? -7.208 2.484 -7.267 1.00 82.94 174 GLY A N 1
ATOM 1396 C CA . GLY A 1 174 ? -7.356 3.340 -6.093 1.00 82.94 174 GLY A CA 1
ATOM 1397 C C . GLY A 1 174 ? -8.559 4.286 -6.185 1.00 82.94 174 GLY A C 1
ATOM 1398 O O . GLY A 1 174 ? -9.347 4.239 -7.131 1.00 82.94 174 GLY A O 1
ATOM 1399 N N . LEU A 1 175 ? -8.756 5.120 -5.167 1.00 86.31 175 LEU A N 1
ATOM 1400 C CA . LEU A 1 175 ? -9.855 6.093 -5.106 1.00 86.31 175 LEU A CA 1
ATOM 1401 C C . LEU A 1 175 ? -9.307 7.496 -4.892 1.00 86.31 175 LEU A C 1
ATOM 1403 O O . LEU A 1 175 ? -8.326 7.670 -4.172 1.00 86.31 175 LEU A O 1
ATOM 1407 N N . SER A 1 176 ? -9.943 8.510 -5.478 1.00 89.25 176 SER A N 1
ATOM 1408 C CA . SER A 1 176 ? -9.569 9.879 -5.134 1.00 89.25 176 SER A CA 1
ATOM 1409 C C . SER A 1 176 ? -9.982 10.186 -3.692 1.00 89.25 176 SER A C 1
ATOM 1411 O O . SER A 1 176 ? -10.958 9.639 -3.169 1.00 89.25 176 SER A O 1
ATOM 1413 N N . GLU A 1 177 ? -9.262 11.096 -3.040 1.00 89.00 177 GLU A N 1
ATOM 1414 C CA . GLU A 1 177 ? -9.616 11.559 -1.695 1.00 89.00 177 GLU A CA 1
ATOM 1415 C C . GLU A 1 177 ? -11.051 12.108 -1.641 1.00 89.00 177 GLU A C 1
ATOM 1417 O O . GLU A 1 177 ? -11.799 11.826 -0.703 1.00 89.00 177 GLU A O 1
ATOM 1422 N N . SER A 1 178 ? -11.470 12.828 -2.687 1.00 88.06 178 SER A N 1
ATOM 1423 C CA . SER A 1 178 ? -12.832 13.355 -2.790 1.00 88.06 178 SER A CA 1
ATOM 1424 C C . SER A 1 178 ? -13.879 12.241 -2.796 1.00 88.06 178 SER A C 1
ATOM 1426 O O . SER A 1 178 ? -14.886 12.351 -2.093 1.00 88.06 178 SER A O 1
ATOM 1428 N N . ASP A 1 179 ? -13.632 11.156 -3.532 1.00 87.69 179 ASP A N 1
ATOM 1429 C CA . ASP A 1 179 ? -14.551 10.017 -3.609 1.00 87.69 179 ASP A CA 1
ATOM 1430 C C . ASP A 1 179 ? -14.698 9.332 -2.250 1.00 87.69 179 ASP A C 1
ATOM 1432 O O . ASP A 1 179 ? -15.811 9.016 -1.822 1.00 87.69 179 ASP A O 1
ATOM 1436 N N . ILE A 1 180 ? -13.587 9.156 -1.530 1.00 89.38 180 ILE A N 1
ATOM 1437 C CA . ILE A 1 180 ? -13.596 8.556 -0.193 1.00 89.38 180 ILE A CA 1
ATOM 1438 C C . ILE A 1 180 ? -14.391 9.431 0.782 1.00 89.38 180 ILE A C 1
ATOM 1440 O O . ILE A 1 180 ? -15.259 8.918 1.490 1.00 89.38 180 ILE A O 1
ATOM 1444 N N . ILE A 1 181 ? -14.153 10.746 0.799 1.00 89.12 181 ILE A N 1
ATOM 1445 C CA . ILE A 1 181 ? -14.874 11.680 1.677 1.00 89.12 181 ILE A CA 1
ATOM 1446 C C . ILE A 1 181 ? -16.379 11.669 1.374 1.00 89.12 181 ILE A C 1
ATOM 1448 O O . ILE A 1 181 ? -17.190 11.623 2.303 1.00 89.12 181 ILE A O 1
ATOM 1452 N N . GLN A 1 182 ? -16.769 11.664 0.097 1.00 87.31 182 GLN A N 1
ATOM 1453 C CA . GLN A 1 182 ? -18.178 11.605 -0.306 1.00 87.31 182 GLN A CA 1
ATOM 1454 C C . GLN A 1 182 ? -18.849 10.292 0.114 1.00 87.31 182 GLN A C 1
ATOM 1456 O O . GLN A 1 182 ? -19.963 10.309 0.647 1.00 87.31 182 GLN A O 1
ATOM 1461 N N . LEU A 1 183 ? -18.168 9.157 -0.069 1.00 88.12 183 LEU A N 1
ATOM 1462 C CA . LEU A 1 183 ? -18.653 7.852 0.381 1.00 88.12 183 LEU A CA 1
ATOM 1463 C C . LEU A 1 183 ? -18.804 7.815 1.907 1.00 88.12 183 LEU A C 1
ATOM 1465 O O . LEU A 1 183 ? -19.836 7.374 2.415 1.00 88.12 183 LEU A O 1
ATOM 1469 N N . LEU A 1 184 ? -17.826 8.338 2.647 1.00 88.62 184 LEU A N 1
ATOM 1470 C CA . LEU A 1 184 ? -17.906 8.458 4.103 1.00 88.62 184 LEU A CA 1
ATOM 1471 C C . LEU A 1 184 ? -19.082 9.332 4.542 1.00 88.62 184 LEU A C 1
ATOM 1473 O O . LEU A 1 184 ? -19.817 8.958 5.452 1.00 88.62 184 LEU A O 1
ATOM 1477 N N . GLN A 1 185 ? -19.312 10.459 3.874 1.00 87.38 185 GLN A N 1
ATOM 1478 C CA . GLN A 1 185 ? -20.450 11.329 4.154 1.00 87.38 185 GLN A CA 1
ATOM 1479 C C . GLN A 1 185 ? -21.791 10.652 3.878 1.00 87.38 185 GLN A C 1
ATOM 1481 O O . GLN A 1 185 ? -22.722 10.808 4.664 1.00 87.38 185 GLN A O 1
ATOM 1486 N N . TYR A 1 186 ? -21.896 9.867 2.809 1.00 85.88 186 TYR A N 1
ATOM 1487 C CA . TYR A 1 186 ? -23.129 9.152 2.496 1.00 85.88 186 TYR A CA 1
ATOM 1488 C C . TYR A 1 186 ? -23.424 8.021 3.495 1.00 85.88 186 TYR A C 1
ATOM 1490 O O . TYR A 1 186 ? -24.557 7.897 3.951 1.00 85.88 186 TYR A O 1
ATOM 1498 N N . TYR A 1 187 ? -22.424 7.216 3.871 1.00 84.62 187 TYR A N 1
ATOM 1499 C CA . TYR A 1 187 ? -22.639 6.042 4.732 1.00 84.62 187 TYR A CA 1
ATOM 1500 C C . TYR A 1 187 ? -22.546 6.332 6.237 1.00 84.62 187 TYR A C 1
ATOM 1502 O O . TYR A 1 187 ? -23.130 5.600 7.039 1.00 84.62 187 TYR A O 1
ATOM 1510 N N . PHE A 1 188 ? -21.815 7.376 6.630 1.00 85.19 188 PHE A N 1
ATOM 1511 C CA . PHE A 1 188 ? -21.526 7.701 8.029 1.00 85.19 188 PHE A CA 1
ATOM 1512 C C . PHE A 1 188 ? -21.824 9.161 8.390 1.00 85.19 188 PHE A C 1
ATOM 1514 O O . PHE A 1 188 ? -21.567 9.553 9.524 1.00 85.19 188 PHE A O 1
ATOM 1521 N N . GLY A 1 189 ? -22.400 9.971 7.494 1.00 78.94 189 GLY A N 1
ATOM 1522 C CA . GLY A 1 189 ? -22.661 11.394 7.751 1.00 78.94 189 GLY A CA 1
ATOM 1523 C C . GLY A 1 189 ? -23.522 11.668 8.989 1.00 78.94 189 GLY A C 1
ATOM 1524 O O . GLY A 1 189 ? -23.274 12.644 9.691 1.00 78.94 189 GLY A O 1
ATOM 1525 N N . GLU A 1 190 ? -24.473 10.787 9.310 1.00 73.25 190 GLU A N 1
ATOM 1526 C CA . GLU A 1 190 ? -25.281 10.884 10.539 1.00 73.25 190 GLU A CA 1
ATOM 1527 C C . GLU A 1 190 ? -24.478 10.565 11.810 1.00 73.25 190 GLU A C 1
ATOM 1529 O O . GLU A 1 190 ? -24.748 11.123 12.868 1.00 73.25 190 GLU A O 1
ATOM 1534 N N . ILE A 1 191 ? -23.476 9.687 11.704 1.00 70.12 191 ILE A N 1
ATOM 1535 C CA . ILE A 1 191 ? -22.628 9.246 12.822 1.00 70.12 191 ILE A CA 1
ATOM 1536 C C . ILE A 1 191 ? -21.504 10.257 13.072 1.00 70.12 191 ILE A C 1
ATOM 1538 O O . ILE A 1 191 ? -21.153 10.533 14.215 1.00 70.12 191 ILE A O 1
ATOM 1542 N N . CYS A 1 192 ? -20.934 10.811 12.004 1.00 61.06 192 CYS A N 1
ATOM 1543 C CA . CYS A 1 192 ? -19.788 11.711 12.080 1.00 61.06 192 CYS A CA 1
ATOM 1544 C C . CYS A 1 192 ? -20.193 13.186 12.165 1.00 61.06 192 CYS A C 1
ATOM 1546 O O . CYS A 1 192 ? -19.389 14.006 12.598 1.00 61.06 192 CYS A O 1
ATOM 1548 N N . GLY A 1 193 ? -21.425 13.534 11.790 1.00 58.72 193 GLY A N 1
ATOM 1549 C CA . GLY A 1 193 ? -21.803 14.909 11.490 1.00 58.72 193 GLY A CA 1
ATOM 1550 C C . GLY A 1 193 ? -21.243 15.329 10.128 1.00 58.72 193 GLY A C 1
ATOM 1551 O O . GLY A 1 193 ? -20.085 15.077 9.796 1.00 58.72 193 GLY A O 1
ATOM 1552 N N . VAL A 1 194 ? -22.076 15.982 9.317 1.00 53.53 194 VAL A N 1
ATOM 1553 C CA . VAL A 1 194 ? -21.786 16.316 7.909 1.00 53.53 194 VAL A CA 1
ATOM 1554 C C . VAL A 1 194 ? -20.516 17.167 7.729 1.00 53.53 194 VAL A C 1
ATOM 1556 O O . VAL A 1 194 ? -19.861 17.073 6.698 1.00 53.53 194 VAL A O 1
ATOM 1559 N N . SER A 1 195 ? -20.133 17.965 8.731 1.00 58.16 195 SER A N 1
ATOM 1560 C CA . SER A 1 195 ? -18.935 18.817 8.708 1.00 58.16 195 SER A CA 1
ATOM 1561 C C . SER A 1 195 ? -17.645 18.127 9.167 1.00 58.16 195 SER A C 1
ATOM 1563 O O . SER A 1 195 ? -16.581 18.732 9.073 1.00 58.16 195 SER A O 1
ATOM 1565 N N . ASN A 1 196 ? -17.709 16.890 9.665 1.00 76.94 196 ASN A N 1
ATOM 1566 C CA . ASN A 1 196 ? -16.568 16.223 10.297 1.00 76.94 196 ASN A CA 1
ATOM 1567 C C . ASN A 1 196 ? -15.948 15.121 9.429 1.00 76.94 196 ASN A C 1
ATOM 1569 O O . ASN A 1 196 ? -14.938 14.550 9.814 1.00 76.94 196 ASN A O 1
ATOM 1573 N N . THR A 1 197 ? -16.523 14.774 8.275 1.00 83.31 197 THR A N 1
ATOM 1574 C CA . THR A 1 197 ? -16.019 13.650 7.465 1.00 83.31 197 THR A CA 1
ATOM 1575 C C . THR A 1 197 ? -14.681 13.953 6.805 1.00 83.31 197 THR A C 1
ATOM 1577 O O . THR A 1 197 ? -13.831 13.070 6.760 1.00 83.31 197 THR A O 1
ATOM 1580 N N . SER A 1 198 ? -14.445 15.195 6.375 1.00 84.75 198 SER A N 1
ATOM 1581 C CA . SER A 1 198 ? -13.132 15.627 5.876 1.00 84.75 198 SER A CA 1
ATOM 1582 C C . SER A 1 198 ? -12.082 15.657 6.985 1.00 84.75 198 SER A C 1
ATOM 1584 O O . SER A 1 198 ? -10.967 15.192 6.786 1.00 84.75 198 SER A O 1
ATOM 1586 N N . SER A 1 199 ? -12.433 16.157 8.175 1.00 85.00 199 SER A N 1
ATOM 1587 C CA . SER A 1 199 ? -11.534 16.159 9.339 1.00 85.00 199 SER A CA 1
ATOM 1588 C C . SER A 1 199 ? -11.235 14.742 9.827 1.00 85.00 199 SER A C 1
ATOM 1590 O O . SER A 1 199 ? -10.086 14.415 10.118 1.00 85.00 199 SER A O 1
ATOM 1592 N N . PHE A 1 200 ? -12.255 13.883 9.851 1.00 87.88 200 PHE A N 1
ATOM 1593 C CA . PHE A 1 200 ? -12.116 12.460 10.114 1.00 87.88 200 PHE A CA 1
ATOM 1594 C C . PHE A 1 200 ? -11.186 11.814 9.091 1.00 87.88 200 PHE A C 1
ATOM 1596 O O . PHE A 1 200 ? -10.245 11.142 9.493 1.00 87.88 200 PHE A O 1
ATOM 1603 N N . TRP A 1 201 ? -11.421 12.027 7.791 1.00 90.31 201 TRP A N 1
ATOM 1604 C CA . TRP A 1 201 ? -10.573 11.461 6.749 1.00 90.31 201 TRP A CA 1
ATOM 1605 C C . TRP A 1 201 ? -9.143 11.964 6.890 1.00 90.31 201 TRP A C 1
ATOM 1607 O O . TRP A 1 201 ? -8.243 11.146 6.847 1.00 90.31 201 TRP A O 1
ATOM 1617 N N . GLY A 1 202 ? -8.921 13.255 7.143 1.00 88.12 202 GLY A N 1
ATOM 1618 C CA . GLY A 1 202 ? -7.582 13.798 7.373 1.00 88.12 202 GLY A CA 1
ATOM 1619 C C . GLY A 1 202 ? -6.853 13.110 8.530 1.00 88.12 202 GLY A C 1
ATOM 1620 O O . GLY A 1 202 ? -5.684 12.758 8.405 1.00 88.12 202 GLY A O 1
ATOM 1621 N N . PHE A 1 203 ? -7.543 12.853 9.646 1.00 86.81 203 PHE A N 1
ATOM 1622 C CA . PHE A 1 203 ? -6.941 12.138 10.773 1.00 86.81 203 PHE A CA 1
ATOM 1623 C C . PHE A 1 203 ? -6.751 10.640 10.488 1.00 86.81 203 PHE A C 1
ATOM 1625 O O . PHE A 1 203 ? -5.715 10.063 10.820 1.00 86.81 203 PHE A O 1
ATOM 1632 N N . PHE A 1 204 ? -7.729 10.011 9.835 1.00 89.31 204 PHE A N 1
ATOM 1633 C CA . PHE A 1 204 ? -7.681 8.607 9.448 1.00 89.31 204 PHE A CA 1
ATOM 1634 C C . PHE A 1 204 ? -6.566 8.340 8.438 1.00 89.31 204 PHE A C 1
ATOM 1636 O O . PHE A 1 204 ? -5.756 7.449 8.663 1.00 89.31 204 PHE A O 1
ATOM 1643 N N . SER A 1 205 ? -6.514 9.118 7.355 1.00 89.00 205 SER A N 1
ATOM 1644 C CA . SER A 1 205 ? -5.552 9.018 6.256 1.00 89.00 205 SER A CA 1
ATOM 1645 C C . SER A 1 205 ? -4.132 9.240 6.747 1.00 89.00 205 SER A C 1
ATOM 1647 O O . SER A 1 205 ? -3.227 8.508 6.359 1.00 89.00 205 SER A O 1
ATOM 1649 N N . TRP A 1 206 ? -3.945 10.178 7.674 1.00 86.25 206 TRP A N 1
ATOM 1650 C CA . TRP A 1 206 ? -2.668 10.379 8.335 1.00 86.25 206 TRP A CA 1
ATOM 1651 C C . TRP A 1 206 ? -2.252 9.155 9.160 1.00 86.25 206 TRP A C 1
ATOM 1653 O O . TRP A 1 206 ? -1.119 8.689 9.025 1.00 86.25 206 TRP A O 1
ATOM 1663 N N . LEU A 1 207 ? -3.171 8.570 9.939 1.00 85.31 207 LEU A N 1
ATOM 1664 C CA . LEU A 1 207 ? -2.890 7.359 10.712 1.00 85.31 207 LEU A CA 1
ATOM 1665 C C . LEU A 1 207 ? -2.618 6.139 9.826 1.00 85.31 207 LEU A C 1
ATOM 1667 O O . LEU A 1 207 ? -1.700 5.388 10.105 1.00 85.31 207 LEU A O 1
ATOM 1671 N N . ILE A 1 208 ? -3.360 5.928 8.748 1.00 87.31 208 ILE A N 1
ATOM 1672 C CA . ILE A 1 208 ? -3.154 4.786 7.842 1.00 87.31 208 ILE A CA 1
ATOM 1673 C C . ILE A 1 208 ? -2.080 5.062 6.768 1.00 87.31 208 ILE A C 1
ATOM 1675 O O . ILE A 1 208 ? -1.740 4.171 5.995 1.00 87.31 208 ILE A O 1
ATOM 1679 N N . SER A 1 209 ? -1.500 6.264 6.709 1.00 84.81 209 SER A N 1
ATOM 1680 C CA . SER A 1 209 ? -0.537 6.656 5.667 1.00 84.81 209 SER A CA 1
ATOM 1681 C C . SER A 1 209 ? 0.616 5.669 5.410 1.00 84.81 209 SER A C 1
ATOM 1683 O O . SER A 1 209 ? 0.986 5.530 4.247 1.00 84.81 209 SER A O 1
ATOM 1685 N N . PRO A 1 210 ? 1.147 4.899 6.388 1.00 83.31 210 PRO A N 1
ATOM 1686 C CA . PRO A 1 210 ? 2.184 3.902 6.103 1.00 83.31 210 PRO A CA 1
ATOM 1687 C C . PRO A 1 210 ? 1.727 2.754 5.195 1.00 83.31 210 PRO A C 1
ATOM 1689 O O . PRO A 1 210 ? 2.567 2.027 4.672 1.00 83.31 210 PRO A O 1
ATOM 1692 N N . PHE A 1 211 ? 0.415 2.550 5.058 1.00 84.19 211 PHE A N 1
ATOM 1693 C CA . PHE A 1 211 ? -0.175 1.520 4.204 1.00 84.19 211 PHE A CA 1
ATOM 1694 C C . PHE A 1 211 ? -0.623 2.077 2.863 1.00 84.19 211 PHE A C 1
ATOM 1696 O O . PHE A 1 211 ? -0.938 1.288 1.975 1.00 84.19 211 PHE A O 1
ATOM 1703 N N . LEU A 1 212 ? -0.697 3.401 2.722 1.00 84.56 212 LEU A N 1
ATOM 1704 C CA . LEU A 1 212 ? -1.259 4.044 1.548 1.00 84.56 212 LEU A CA 1
ATOM 1705 C C . LEU A 1 212 ? -0.174 4.648 0.665 1.00 84.56 212 LEU A C 1
ATOM 1707 O O . LEU A 1 212 ? 0.734 5.335 1.127 1.00 84.56 212 LEU A O 1
ATOM 1711 N N . PHE A 1 213 ? -0.321 4.433 -0.632 1.00 78.38 213 PHE A N 1
ATOM 1712 C CA . PHE A 1 213 ? 0.335 5.220 -1.658 1.00 78.38 213 PHE A CA 1
ATOM 1713 C C . PHE A 1 213 ? -0.621 6.329 -2.108 1.00 78.38 213 PHE A C 1
ATOM 1715 O O . PHE A 1 213 ? -1.808 6.067 -2.315 1.00 78.38 213 PHE A O 1
ATOM 1722 N N . ASN A 1 214 ? -0.127 7.566 -2.210 1.00 74.06 214 ASN A N 1
ATOM 1723 C CA . ASN A 1 214 ? -0.945 8.733 -2.542 1.00 74.06 214 ASN A CA 1
ATOM 1724 C C . ASN A 1 214 ? -0.210 9.674 -3.508 1.00 74.06 214 ASN A C 1
ATOM 1726 O O . ASN A 1 214 ? 0.478 10.596 -3.075 1.00 74.06 214 ASN A O 1
ATOM 1730 N N . GLU A 1 215 ? -0.364 9.436 -4.812 1.00 60.97 215 GLU A N 1
ATOM 1731 C CA . GLU A 1 215 ? 0.067 10.377 -5.862 1.00 60.97 215 GLU A CA 1
ATOM 1732 C C . GLU A 1 215 ? -1.111 11.152 -6.472 1.00 60.97 215 GLU A C 1
ATOM 1734 O O . GLU A 1 215 ? -0.999 12.343 -6.755 1.00 60.97 215 GLU A O 1
ATOM 1739 N N . GLN A 1 216 ? -2.261 10.492 -6.634 1.00 77.19 216 GLN A N 1
ATOM 1740 C CA . GLN A 1 216 ? -3.514 11.088 -7.126 1.00 77.19 216 GLN A CA 1
ATOM 1741 C C . GLN A 1 216 ? -4.726 10.229 -6.741 1.00 77.19 216 GLN A C 1
ATOM 1743 O O . GLN A 1 216 ? -5.796 10.745 -6.411 1.00 77.19 216 GLN A O 1
ATOM 1748 N N . TYR A 1 217 ? -4.531 8.910 -6.766 1.00 84.88 217 TYR A N 1
ATOM 1749 C CA . TYR A 1 217 ? -5.477 7.911 -6.296 1.00 84.88 217 TYR A CA 1
ATOM 1750 C C . TYR A 1 217 ? -4.855 7.149 -5.134 1.00 84.88 217 TYR A C 1
ATOM 1752 O O . TYR A 1 217 ? -3.700 6.732 -5.188 1.00 84.88 217 TYR A O 1
ATOM 1760 N N . ILE A 1 218 ? -5.636 6.991 -4.077 1.00 88.12 218 ILE A N 1
ATOM 1761 C CA . ILE A 1 218 ? -5.240 6.314 -2.855 1.00 88.12 218 ILE A CA 1
ATOM 1762 C C . ILE A 1 218 ? -5.386 4.812 -3.058 1.00 88.12 218 ILE A C 1
ATOM 1764 O O . ILE A 1 218 ? -6.486 4.329 -3.345 1.00 88.12 218 ILE A O 1
ATOM 1768 N N . ASN A 1 219 ? -4.284 4.088 -2.872 1.00 87.56 219 ASN A N 1
ATOM 1769 C CA . ASN A 1 219 ? -4.231 2.629 -2.937 1.00 87.56 219 ASN A CA 1
ATOM 1770 C C . ASN A 1 219 ? -3.283 2.065 -1.866 1.00 87.56 219 ASN A C 1
ATOM 1772 O O . ASN A 1 219 ? -2.581 2.825 -1.198 1.00 87.56 219 ASN A O 1
ATOM 1776 N N . PHE A 1 220 ? -3.261 0.746 -1.683 1.00 87.38 220 PHE A N 1
ATOM 1777 C CA . PHE A 1 220 ? -2.335 0.099 -0.756 1.00 87.38 220 PHE A CA 1
ATOM 1778 C C . PHE A 1 220 ? -0.923 -0.004 -1.333 1.00 87.38 220 PHE A C 1
ATOM 1780 O O . PHE A 1 220 ? -0.750 -0.290 -2.511 1.00 87.38 220 PHE A O 1
ATOM 1787 N N . MET A 1 221 ? 0.084 0.203 -0.481 1.00 82.25 221 MET A N 1
ATOM 1788 C CA . MET A 1 221 ? 1.500 0.193 -0.876 1.00 82.25 221 MET A CA 1
ATOM 1789 C C . MET A 1 221 ? 2.070 -1.198 -1.167 1.00 82.25 221 MET A C 1
ATOM 1791 O O . MET A 1 221 ? 3.146 -1.284 -1.746 1.00 82.25 221 MET A O 1
ATOM 1795 N N . ASP A 1 222 ? 1.438 -2.269 -0.680 1.00 82.00 222 ASP A N 1
ATOM 1796 C CA . ASP A 1 222 ? 2.022 -3.613 -0.717 1.00 82.00 222 ASP A CA 1
ATOM 1797 C C . ASP A 1 222 ? 0.951 -4.705 -0.799 1.00 82.00 222 ASP A C 1
ATOM 1799 O O . ASP A 1 222 ? -0.091 -4.644 -0.134 1.00 82.00 222 ASP A O 1
ATOM 1803 N N . SER A 1 223 ? 1.235 -5.750 -1.576 1.00 77.62 223 SER A N 1
ATOM 1804 C CA . SER A 1 223 ? 0.344 -6.900 -1.763 1.00 77.62 223 SER A CA 1
ATOM 1805 C C . SER A 1 223 ? 0.109 -7.696 -0.474 1.00 77.62 223 SER A C 1
ATOM 1807 O O . SER A 1 223 ? -0.969 -8.255 -0.279 1.00 77.62 223 SER A O 1
ATOM 1809 N N . THR A 1 224 ? 1.057 -7.705 0.463 1.00 81.94 224 THR A N 1
ATOM 1810 C CA . THR A 1 224 ? 0.893 -8.341 1.779 1.00 81.94 224 THR A CA 1
ATOM 1811 C C . THR A 1 224 ? -0.137 -7.603 2.627 1.00 81.94 224 THR A C 1
ATOM 1813 O O . THR A 1 224 ? -0.935 -8.234 3.320 1.00 81.94 224 THR A O 1
ATOM 1816 N N . ILE A 1 225 ? -0.154 -6.267 2.550 1.00 86.19 225 ILE A N 1
ATOM 1817 C CA . ILE A 1 225 ? -1.171 -5.436 3.209 1.00 86.19 225 ILE A CA 1
ATOM 1818 C C . ILE A 1 225 ? -2.534 -5.718 2.577 1.00 86.19 225 ILE A C 1
ATOM 1820 O O . ILE A 1 225 ? -3.511 -5.946 3.292 1.00 86.19 225 ILE A O 1
ATOM 1824 N N . TYR A 1 226 ? -2.578 -5.770 1.243 1.00 85.31 226 TYR A N 1
ATOM 1825 C CA . TYR A 1 226 ? -3.775 -6.120 0.483 1.00 85.31 226 TYR A CA 1
ATOM 1826 C C . TYR A 1 226 ? -4.343 -7.480 0.932 1.00 85.31 226 TYR A C 1
ATOM 1828 O O . TYR A 1 226 ? -5.509 -7.576 1.313 1.00 85.31 226 TYR A O 1
ATOM 1836 N N . MET A 1 227 ? -3.499 -8.514 1.023 1.00 83.75 227 MET A N 1
ATOM 1837 C CA . MET A 1 227 ? -3.892 -9.843 1.506 1.00 83.75 227 MET A CA 1
ATOM 1838 C C . MET A 1 227 ? -4.359 -9.842 2.965 1.00 83.75 227 MET A C 1
ATOM 1840 O O . MET A 1 227 ? -5.361 -10.483 3.278 1.00 83.75 227 MET A O 1
ATOM 1844 N N . ALA A 1 228 ? -3.695 -9.105 3.860 1.00 88.25 228 ALA A N 1
ATOM 1845 C CA . ALA A 1 228 ? -4.125 -8.997 5.255 1.00 88.25 228 ALA A CA 1
ATOM 1846 C C . ALA A 1 228 ? -5.522 -8.355 5.370 1.00 88.25 228 ALA A C 1
ATOM 1848 O O . ALA A 1 228 ? -6.361 -8.789 6.161 1.00 88.25 228 ALA A O 1
ATOM 1849 N N . ILE A 1 229 ? -5.809 -7.348 4.544 1.00 89.81 229 ILE A N 1
ATOM 1850 C CA . ILE A 1 229 ? -7.130 -6.715 4.464 1.00 89.81 229 ILE A CA 1
ATOM 1851 C C . ILE A 1 229 ? -8.169 -7.697 3.923 1.00 89.81 229 ILE A C 1
ATOM 1853 O O . ILE A 1 229 ? -9.244 -7.820 4.514 1.00 89.81 229 ILE A O 1
ATOM 1857 N N . GLN A 1 230 ? -7.842 -8.439 2.864 1.00 87.38 230 GLN A N 1
ATOM 1858 C CA . GLN A 1 230 ? -8.708 -9.480 2.316 1.00 87.38 230 GLN A CA 1
ATOM 1859 C C . GLN A 1 230 ? -9.024 -10.568 3.348 1.00 87.38 230 GLN A C 1
ATOM 1861 O O . GLN A 1 230 ? -10.161 -11.026 3.444 1.00 87.38 230 GLN A O 1
ATOM 1866 N N . GLU A 1 231 ? -8.040 -10.980 4.141 1.00 90.69 231 GLU A N 1
ATOM 1867 C CA . GLU A 1 231 ? -8.223 -11.990 5.179 1.00 90.69 231 GLU A CA 1
ATOM 1868 C C . GLU A 1 231 ? -9.105 -11.468 6.322 1.00 90.69 231 GLU A C 1
ATOM 1870 O O . GLU A 1 231 ? -10.045 -12.146 6.741 1.00 90.69 231 GLU A O 1
ATOM 1875 N N . LYS A 1 232 ? -8.874 -10.233 6.792 1.00 92.19 232 LYS A N 1
ATOM 1876 C CA . LYS A 1 232 ? -9.637 -9.658 7.915 1.00 92.19 232 LYS A CA 1
ATOM 1877 C C . LYS A 1 232 ? -11.051 -9.223 7.531 1.00 92.19 232 LYS A C 1
ATOM 1879 O O . LYS A 1 232 ? -11.973 -9.333 8.344 1.00 92.19 232 LYS A O 1
ATOM 1884 N N . TYR A 1 233 ? -11.219 -8.688 6.323 1.00 92.44 233 TYR A N 1
ATOM 1885 C CA . TYR A 1 233 ? -12.435 -8.004 5.878 1.00 92.44 233 TYR A CA 1
ATOM 1886 C C . TYR A 1 233 ? -13.056 -8.604 4.614 1.00 92.44 233 TYR A C 1
ATOM 1888 O O . TYR A 1 233 ? -13.960 -7.996 4.051 1.00 92.44 233 TYR A O 1
ATOM 1896 N N . GLY A 1 234 ? -12.647 -9.793 4.169 1.00 85.38 234 GLY A N 1
ATOM 1897 C CA . GLY A 1 234 ? -13.023 -10.338 2.858 1.00 85.38 234 GLY A CA 1
ATOM 1898 C C . GLY A 1 234 ? -14.525 -10.415 2.559 1.00 85.38 234 GLY A C 1
ATOM 1899 O O . GLY A 1 234 ? -14.923 -10.319 1.400 1.00 85.38 234 GLY A O 1
ATOM 1900 N N . THR A 1 235 ? -15.387 -10.544 3.572 1.00 85.38 235 THR A N 1
ATOM 1901 C CA . THR A 1 235 ? -16.846 -10.434 3.388 1.00 85.38 235 THR A CA 1
ATOM 1902 C C . THR A 1 235 ? -17.265 -9.021 2.984 1.00 85.38 235 THR A C 1
ATOM 1904 O O . THR A 1 235 ? -18.022 -8.859 2.032 1.00 85.38 235 THR A O 1
ATOM 1907 N N . TYR A 1 236 ? -16.724 -8.003 3.650 1.00 84.62 236 TYR A N 1
ATOM 1908 C CA . TYR A 1 236 ? -16.955 -6.597 3.330 1.00 84.62 236 TYR A CA 1
ATOM 1909 C C . TYR A 1 236 ? -16.338 -6.211 1.988 1.00 84.62 236 TYR A C 1
ATOM 1911 O O . TYR A 1 236 ? -16.978 -5.485 1.236 1.00 84.62 236 TYR A O 1
ATOM 1919 N N . VAL A 1 237 ? -15.159 -6.743 1.643 1.00 82.12 237 VAL A N 1
ATOM 1920 C CA . VAL A 1 237 ? -14.522 -6.512 0.335 1.00 82.12 237 VAL A CA 1
ATOM 1921 C C . VAL A 1 237 ? -15.426 -6.976 -0.806 1.00 82.12 237 VAL A C 1
ATOM 1923 O O . VAL A 1 237 ? -15.682 -6.211 -1.731 1.00 82.12 237 VAL A O 1
ATOM 1926 N N . LYS A 1 238 ? -15.985 -8.191 -0.715 1.00 80.50 238 LYS A N 1
ATOM 1927 C CA . LYS A 1 238 ? -16.894 -8.732 -1.745 1.00 80.50 238 LYS A CA 1
ATOM 1928 C C . LYS A 1 238 ? -18.132 -7.864 -1.971 1.00 80.50 238 LYS A C 1
ATOM 1930 O O . LYS A 1 238 ? -18.660 -7.817 -3.081 1.00 80.50 238 LYS A O 1
ATOM 1935 N N . ASP A 1 239 ? -18.608 -7.195 -0.927 1.00 81.06 239 ASP A N 1
ATOM 1936 C CA . ASP A 1 239 ? -19.773 -6.317 -1.007 1.00 81.06 239 ASP A CA 1
ATOM 1937 C C . ASP A 1 239 ? -19.409 -4.850 -1.277 1.00 81.06 239 ASP A C 1
ATOM 1939 O O . ASP A 1 239 ? -20.271 -4.078 -1.703 1.00 81.06 239 ASP A O 1
ATOM 1943 N N . ALA A 1 240 ? -18.144 -4.461 -1.106 1.00 80.69 240 ALA A N 1
ATOM 1944 C CA . ALA A 1 240 ? -17.686 -3.086 -1.263 1.00 80.69 240 ALA A CA 1
ATOM 1945 C C . ALA A 1 240 ? -17.858 -2.580 -2.696 1.00 80.69 240 ALA A C 1
ATOM 1947 O O . ALA A 1 240 ? -18.266 -1.439 -2.870 1.00 80.69 240 ALA A O 1
ATOM 1948 N N . HIS A 1 241 ? -17.706 -3.425 -3.724 1.00 72.31 241 HIS A N 1
ATOM 1949 C CA . HIS A 1 241 ? -17.956 -3.030 -5.122 1.00 72.31 241 HIS A CA 1
ATOM 1950 C C . HIS A 1 241 ? -19.404 -2.550 -5.367 1.00 72.31 241 HIS A C 1
ATOM 1952 O O . HIS A 1 241 ? -19.678 -1.802 -6.305 1.00 72.31 241 HIS A O 1
ATOM 1958 N N . LYS A 1 242 ? -20.366 -2.971 -4.531 1.00 76.19 242 LYS A N 1
ATOM 1959 C CA . LYS A 1 242 ? -21.779 -2.574 -4.652 1.00 76.19 242 LYS A CA 1
ATOM 1960 C C . LYS A 1 242 ? -22.038 -1.182 -4.077 1.00 76.19 242 LYS A C 1
ATOM 1962 O O . LYS A 1 242 ? -22.993 -0.526 -4.489 1.00 76.19 242 LYS A O 1
ATOM 1967 N N . GLN A 1 243 ? -21.224 -0.733 -3.124 1.00 73.38 243 GLN A N 1
ATOM 1968 C CA . GLN A 1 243 ? -21.485 0.487 -2.357 1.00 73.38 243 GLN A CA 1
ATOM 1969 C C . GLN A 1 243 ? -21.296 1.769 -3.190 1.00 73.38 243 GLN A C 1
ATOM 1971 O O . GLN A 1 243 ? -22.182 2.628 -3.143 1.00 73.38 243 GLN A O 1
ATOM 1976 N N . PRO A 1 244 ? -20.235 1.897 -4.002 1.00 67.12 244 PRO A N 1
ATOM 1977 C CA . PRO A 1 244 ? -20.060 3.011 -4.930 1.00 67.12 244 PRO A CA 1
ATOM 1978 C C . PRO A 1 244 ? -21.077 2.998 -6.068 1.00 67.12 244 PRO A C 1
ATOM 1980 O O . PRO A 1 244 ? -21.639 4.038 -6.381 1.00 67.12 244 PRO A O 1
ATOM 1983 N N . ASN A 1 245 ? -21.422 1.821 -6.604 1.00 66.00 245 ASN A N 1
ATOM 1984 C CA . ASN A 1 245 ? -22.488 1.688 -7.605 1.00 66.00 245 ASN A CA 1
ATOM 1985 C C . ASN A 1 245 ? -23.848 2.157 -7.065 1.00 66.00 245 ASN A C 1
ATOM 1987 O O . ASN A 1 245 ? -24.596 2.845 -7.759 1.00 66.00 245 ASN A O 1
ATOM 1991 N N . LYS A 1 246 ? -24.166 1.822 -5.808 1.00 68.06 246 LYS A N 1
ATOM 1992 C CA . LYS A 1 246 ? -25.374 2.307 -5.134 1.00 68.06 246 LYS A CA 1
ATOM 1993 C C . LYS A 1 246 ? -25.355 3.830 -4.975 1.00 68.06 246 LYS A C 1
ATOM 1995 O O . LYS A 1 246 ? -26.339 4.479 -5.319 1.00 68.06 246 LYS A O 1
ATOM 2000 N N . PHE A 1 247 ? -24.236 4.393 -4.514 1.00 67.38 247 PHE A N 1
ATOM 2001 C CA . PHE A 1 247 ? -24.060 5.844 -4.415 1.00 67.38 247 PHE A CA 1
ATOM 2002 C C . PHE A 1 247 ? -24.266 6.525 -5.774 1.00 67.38 247 PHE A C 1
ATOM 2004 O O . PHE A 1 247 ? -25.030 7.484 -5.877 1.00 67.38 247 PHE A O 1
ATOM 2011 N N . SER A 1 248 ? -23.656 5.985 -6.830 1.00 67.81 248 SER A N 1
ATOM 2012 C CA . SER A 1 248 ? -23.756 6.524 -8.183 1.00 67.81 248 SER A CA 1
ATOM 2013 C C . SER A 1 248 ? -25.171 6.523 -8.740 1.00 67.81 248 SER A C 1
ATOM 2015 O O . SER A 1 248 ? -25.623 7.539 -9.272 1.00 67.81 248 SER A O 1
ATOM 2017 N N . ASN A 1 249 ? -25.895 5.419 -8.559 1.00 66.62 249 ASN A N 1
ATOM 2018 C CA . ASN A 1 249 ? -27.272 5.280 -9.027 1.00 66.62 249 ASN A CA 1
ATOM 2019 C C . ASN A 1 249 ? -28.246 6.215 -8.293 1.00 66.62 249 ASN A C 1
ATOM 2021 O O . ASN A 1 249 ? -29.192 6.707 -8.899 1.00 66.62 249 ASN A O 1
ATOM 2025 N N . GLU A 1 250 ? -28.025 6.476 -7.002 1.00 69.56 250 GLU A N 1
ATOM 2026 C CA . GLU A 1 250 ? -28.927 7.303 -6.190 1.00 69.56 250 GLU A CA 1
ATOM 2027 C C . GLU A 1 250 ? -28.620 8.807 -6.260 1.00 69.56 250 GLU A C 1
ATOM 2029 O O . GLU A 1 250 ? -29.515 9.627 -6.054 1.00 69.56 250 GLU A O 1
ATOM 2034 N N . LYS A 1 251 ? -27.367 9.193 -6.539 1.00 61.28 251 LYS A N 1
ATOM 2035 C CA . LYS A 1 251 ? -26.925 10.602 -6.552 1.00 61.28 251 LYS A CA 1
ATOM 2036 C C . LYS A 1 251 ? -26.670 11.170 -7.950 1.00 61.28 251 LYS A C 1
ATOM 2038 O O . LYS A 1 251 ? -26.399 12.363 -8.058 1.00 61.28 251 LYS A O 1
ATOM 2043 N N . GLY A 1 252 ? -26.755 10.356 -9.005 1.00 51.28 252 GLY A N 1
ATOM 2044 C CA . GLY A 1 252 ? -26.512 10.796 -10.386 1.00 51.28 252 GLY A CA 1
ATOM 2045 C C . GLY A 1 252 ? -25.046 11.138 -10.684 1.00 51.28 252 GLY A C 1
ATOM 2046 O O . GLY A 1 252 ? -24.765 11.818 -11.667 1.00 51.28 252 GLY A O 1
ATOM 2047 N N . TYR A 1 253 ? -24.118 10.683 -9.839 1.00 49.91 253 TYR A N 1
ATOM 2048 C CA . TYR A 1 253 ? -22.673 10.874 -9.982 1.00 49.91 253 TYR A CA 1
ATOM 2049 C C . TYR A 1 253 ? -22.024 9.573 -10.447 1.00 49.91 253 TYR A C 1
ATOM 2051 O O . TYR A 1 253 ? -22.166 8.557 -9.780 1.00 49.91 253 TYR A O 1
ATOM 2059 N N . SER A 1 254 ? -21.267 9.579 -11.543 1.00 50.75 254 SER A N 1
ATOM 2060 C CA . SER A 1 254 ? -20.450 8.419 -11.921 1.00 50.75 254 SER A CA 1
ATOM 2061 C C . SER A 1 254 ? -19.196 8.380 -11.045 1.00 50.75 254 SER A C 1
ATOM 2063 O O . SER A 1 254 ? -18.243 9.106 -11.320 1.00 50.75 254 SER A O 1
ATOM 2065 N N . LEU A 1 255 ? -19.179 7.545 -10.002 1.00 54.06 255 LEU A N 1
ATOM 2066 C CA . LEU A 1 255 ? -17.927 7.134 -9.373 1.00 54.06 255 LEU A CA 1
ATOM 2067 C C . LEU A 1 255 ? -17.268 6.180 -10.359 1.00 54.06 255 LEU A C 1
ATOM 2069 O O . LEU A 1 255 ? -17.744 5.063 -10.564 1.00 54.06 255 LEU A O 1
ATOM 2073 N N . THR A 1 256 ? -16.202 6.630 -11.011 1.00 47.28 256 THR A N 1
ATOM 2074 C CA . THR A 1 256 ? -15.425 5.776 -11.908 1.00 47.28 256 THR A CA 1
ATOM 2075 C C . THR A 1 256 ? -14.588 4.829 -11.059 1.00 47.28 256 THR A C 1
ATOM 2077 O O . THR A 1 256 ? -13.394 5.034 -10.871 1.00 47.28 256 THR A O 1
ATOM 2080 N N . ILE A 1 257 ? -15.216 3.787 -10.520 1.00 46.81 257 ILE A N 1
ATOM 2081 C CA . ILE A 1 257 ? -14.464 2.654 -9.997 1.00 46.81 257 ILE A CA 1
ATOM 2082 C C . ILE A 1 257 ? -14.084 1.816 -11.196 1.00 46.81 257 ILE A C 1
ATOM 2084 O O . ILE A 1 257 ? -14.920 1.138 -11.792 1.00 46.81 257 ILE A O 1
ATOM 2088 N N . GLN A 1 258 ? -12.818 1.916 -11.581 1.00 41.12 258 GLN A N 1
ATOM 2089 C CA . GLN A 1 258 ? -12.221 0.951 -12.487 1.00 41.12 258 GLN A CA 1
ATOM 2090 C C . GLN A 1 258 ? -12.136 -0.367 -11.712 1.00 41.12 258 GLN A C 1
ATOM 2092 O O . GLN A 1 258 ? -11.2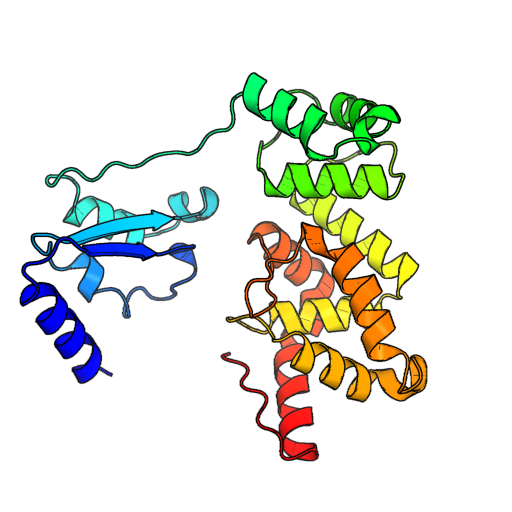45 -0.560 -10.885 1.00 41.12 258 GLN A O 1
ATOM 2097 N N . VAL A 1 259 ? -13.164 -1.204 -11.887 1.00 40.94 259 VAL A N 1
ATOM 2098 C CA . VAL A 1 259 ? -13.226 -2.560 -11.329 1.00 40.94 259 VAL A CA 1
ATOM 2099 C C . VAL A 1 259 ? -12.322 -3.486 -12.101 1.00 40.94 259 VAL A C 1
ATOM 2101 O O . VAL A 1 259 ? -12.125 -3.340 -13.328 1.00 40.94 259 VAL A O 1
#

Organism: Culicoides sonorensis (NCBI:txid179676)